Protein AF-A0A9W6LFG0-F1 (afdb_monomer_lite)

Secondary structure (DSSP, 8-state):
---PPPP----------PPPTTTTT-----TT-HHHHHHHGGG--TT--S----GGGS-HHHHHHHHHHHHHHHHHHHHHHHHHHHHHHHHHHHHHHT-HHHHHHHHHHHHHHHHHHHHHHHHHHHHHH-PPPPHHHHHHHHHHHHHHHHHHHHHHHHHT-GGGGGGGHHHHHHHHHHHHHHHHPPPSTTTTT--SPPHHHHHHH--

Structure (mmCIF, N/CA/C/O backbone):
data_AF-A0A9W6LFG0-F1
#
_entry.id   AF-A0A9W6LFG0-F1
#
loop_
_atom_site.group_PDB
_atom_site.id
_atom_site.type_symbol
_atom_site.label_atom_id
_atom_site.label_alt_id
_atom_site.label_comp_id
_atom_site.label_asym_id
_atom_site.label_entity_id
_atom_site.label_seq_id
_atom_site.pdbx_PDB_ins_code
_atom_site.Cartn_x
_atom_site.Cartn_y
_atom_site.Cartn_z
_atom_site.occupancy
_atom_site.B_iso_or_equiv
_atom_site.auth_seq_id
_atom_site.auth_comp_id
_atom_site.auth_asym_id
_atom_site.auth_atom_id
_atom_site.pdbx_PDB_model_num
ATOM 1 N N . MET A 1 1 ? -22.844 -8.524 69.247 1.00 43.88 1 MET A N 1
ATOM 2 C CA . MET A 1 1 ? -22.886 -9.084 67.880 1.00 43.88 1 MET A CA 1
ATOM 3 C C . MET A 1 1 ? -23.290 -7.924 67.003 1.00 43.88 1 MET A C 1
ATOM 5 O O . MET A 1 1 ? -24.475 -7.697 66.804 1.00 43.88 1 MET A O 1
ATOM 9 N N . ASP A 1 2 ? -22.296 -7.128 66.626 1.00 47.12 2 ASP A N 1
ATOM 10 C CA . ASP A 1 2 ? -22.490 -5.891 65.881 1.00 47.12 2 ASP A CA 1
ATOM 11 C C . ASP A 1 2 ? -22.450 -6.247 64.400 1.00 47.12 2 ASP A C 1
ATOM 13 O O . ASP A 1 2 ? -21.415 -6.630 63.861 1.00 47.12 2 ASP A O 1
ATOM 17 N N . SER A 1 3 ? -23.620 -6.247 63.774 1.00 51.84 3 SER A N 1
ATOM 18 C CA . SER A 1 3 ? -23.774 -6.495 62.346 1.00 51.84 3 SER A CA 1
ATOM 19 C C . SER A 1 3 ? -23.376 -5.238 61.576 1.00 51.84 3 SER A C 1
ATOM 21 O O . SER A 1 3 ? -24.100 -4.241 61.608 1.00 51.84 3 SER A O 1
ATOM 23 N N . GLU A 1 4 ? -22.224 -5.293 60.907 1.00 53.81 4 GLU A N 1
ATOM 24 C CA . GLU A 1 4 ? -21.784 -4.289 59.936 1.00 53.81 4 GLU A CA 1
ATOM 25 C C . GLU A 1 4 ? -22.855 -4.087 58.845 1.00 53.81 4 GLU A C 1
ATOM 27 O O . GLU A 1 4 ? -23.395 -5.070 58.322 1.00 53.81 4 GLU A O 1
ATOM 32 N N . PRO A 1 5 ? -23.195 -2.835 58.491 1.00 60.56 5 PRO A N 1
ATOM 33 C CA . PRO A 1 5 ? -24.089 -2.564 57.377 1.00 60.56 5 PRO A CA 1
ATOM 34 C C . PRO A 1 5 ? -23.406 -2.914 56.041 1.00 60.56 5 PRO A C 1
ATOM 36 O O . PRO A 1 5 ? -22.202 -2.701 55.894 1.00 60.56 5 PRO A O 1
ATOM 39 N N . PRO A 1 6 ? -24.156 -3.431 55.050 1.00 60.22 6 PRO A N 1
ATOM 40 C CA . PRO A 1 6 ? -23.604 -3.818 53.758 1.00 60.22 6 PRO A CA 1
ATOM 41 C C . PRO A 1 6 ? -23.024 -2.605 53.023 1.00 60.22 6 PRO A C 1
ATOM 43 O O . PRO A 1 6 ? -23.709 -1.607 52.791 1.00 60.22 6 PRO A O 1
ATOM 46 N N . GLU A 1 7 ? -21.751 -2.723 52.655 1.00 60.06 7 GLU A N 1
ATOM 47 C CA . GLU A 1 7 ? -20.999 -1.768 51.848 1.00 60.06 7 GLU A CA 1
ATOM 48 C C . GLU A 1 7 ? -21.736 -1.511 50.524 1.00 60.06 7 GLU A C 1
ATOM 50 O O . GLU A 1 7 ? -21.988 -2.423 49.731 1.00 60.06 7 GLU A O 1
ATOM 55 N N . ALA A 1 8 ? -22.154 -0.261 50.310 1.00 53.44 8 ALA A N 1
ATOM 56 C CA . ALA A 1 8 ? -22.873 0.141 49.111 1.00 53.44 8 ALA A CA 1
ATOM 57 C C . ALA A 1 8 ? -21.968 -0.049 47.886 1.00 53.44 8 ALA A C 1
ATOM 59 O O . ALA A 1 8 ? -20.969 0.651 47.724 1.00 53.44 8 ALA A O 1
ATOM 60 N N . ALA A 1 9 ? -22.335 -0.994 47.017 1.00 50.50 9 ALA A N 1
ATOM 61 C CA . ALA A 1 9 ? -21.666 -1.229 45.747 1.00 50.50 9 ALA A CA 1
ATOM 62 C C . ALA A 1 9 ? -21.606 0.080 44.945 1.00 50.50 9 ALA A C 1
ATOM 64 O O . ALA A 1 9 ? -22.626 0.574 44.460 1.00 50.50 9 ALA A O 1
ATOM 65 N N . MET A 1 10 ? -20.407 0.653 44.825 1.00 46.94 10 MET A N 1
ATOM 66 C CA . MET A 1 10 ? -20.198 1.838 44.003 1.00 46.94 10 MET A CA 1
ATOM 67 C C . MET A 1 10 ? -20.552 1.498 42.550 1.00 46.94 10 MET A C 1
ATOM 69 O O . MET A 1 10 ? -19.994 0.539 42.004 1.00 46.94 10 MET A O 1
ATOM 73 N N . PRO A 1 11 ? -21.456 2.251 41.899 1.00 51.41 11 PRO A N 1
ATOM 74 C CA . PRO A 1 11 ? -21.729 2.059 40.487 1.00 51.41 11 PRO A CA 1
ATOM 75 C C . PRO A 1 11 ? -20.436 2.343 39.721 1.00 51.41 11 PRO A C 1
ATOM 77 O O . PRO A 1 11 ? -19.926 3.464 39.721 1.00 51.41 11 PRO A O 1
ATOM 80 N N . GLY A 1 12 ? -19.874 1.301 39.106 1.00 51.19 12 GLY A N 1
ATOM 81 C CA . GLY A 1 12 ? -18.741 1.443 38.198 1.00 51.19 12 GLY A CA 1
ATOM 82 C C . GLY A 1 12 ? -19.068 2.434 37.074 1.00 51.19 12 GLY A C 1
ATOM 83 O O . GLY A 1 12 ? -20.244 2.709 36.826 1.00 51.19 12 GLY A O 1
ATOM 84 N N . PRO A 1 13 ? -18.053 2.982 36.383 1.00 42.34 13 PRO A N 1
ATOM 85 C CA . PRO A 1 13 ? -18.255 3.979 35.339 1.00 42.34 13 PRO A CA 1
ATOM 86 C C . PRO A 1 13 ? -19.221 3.443 34.277 1.00 42.34 13 PRO A C 1
ATOM 88 O O . PRO A 1 13 ? -18.883 2.568 33.475 1.00 42.34 13 PRO A O 1
ATOM 91 N N . LEU A 1 14 ? -20.449 3.959 34.314 1.00 41.16 14 LEU A N 1
ATOM 92 C CA . LEU A 1 14 ? -21.506 3.624 33.379 1.00 41.16 14 LEU A CA 1
ATOM 93 C C . LEU A 1 14 ? -21.135 4.285 32.050 1.00 41.16 14 LEU A C 1
ATOM 95 O O . LEU A 1 14 ? -21.218 5.502 31.903 1.00 41.16 14 LEU A O 1
ATOM 99 N N . ILE A 1 15 ? -20.671 3.492 31.087 1.00 41.09 15 ILE A N 1
ATOM 100 C CA . ILE A 1 15 ? -20.495 3.973 29.717 1.00 41.09 15 ILE A CA 1
ATOM 101 C C . ILE A 1 15 ? -21.900 4.110 29.133 1.00 41.09 15 ILE A C 1
ATOM 103 O O . ILE A 1 15 ? -22.477 3.137 28.649 1.00 41.09 15 ILE A O 1
ATOM 107 N N . THR A 1 16 ? -22.465 5.310 29.213 1.00 37.53 16 THR A N 1
ATOM 108 C CA . THR A 1 16 ? -23.685 5.668 28.497 1.00 37.53 16 THR A CA 1
ATOM 109 C C . THR A 1 16 ? -23.341 5.797 27.018 1.00 37.53 16 THR A C 1
ATOM 111 O O . THR A 1 16 ? -22.710 6.753 26.573 1.00 37.53 16 THR A O 1
ATOM 114 N N . VAL A 1 17 ? -23.693 4.772 26.243 1.00 41.47 17 VAL A N 1
ATOM 115 C CA . VAL A 1 17 ? -23.684 4.865 24.783 1.00 41.47 17 VAL A CA 1
ATOM 116 C C . VAL A 1 17 ? -24.906 5.689 24.409 1.00 41.47 17 VAL A C 1
ATOM 118 O O . VAL A 1 17 ? -26.033 5.222 24.547 1.00 41.47 17 VAL A O 1
ATOM 121 N N . GLU A 1 18 ? -24.677 6.937 24.012 1.00 38.88 18 GLU A N 1
ATOM 122 C CA . GLU A 1 18 ? -25.730 7.784 23.464 1.00 38.88 18 GLU A CA 1
ATOM 123 C C . GLU A 1 18 ? -26.294 7.103 22.205 1.00 38.88 18 GLU A C 1
ATOM 125 O O . GLU A 1 18 ? -25.514 6.766 21.304 1.00 38.88 18 GLU A O 1
ATOM 130 N N . PRO A 1 19 ? -27.612 6.841 22.147 1.00 44.88 19 PRO A N 1
ATOM 131 C CA . PRO A 1 19 ? -28.230 6.247 20.974 1.00 44.88 19 PRO A CA 1
ATOM 132 C C . PRO A 1 19 ? -28.015 7.164 19.772 1.00 44.88 19 PRO A C 1
ATOM 134 O O . PRO A 1 19 ? -28.050 8.394 19.883 1.00 44.88 19 PRO A O 1
ATOM 137 N N . ALA A 1 20 ? -27.773 6.570 18.607 1.00 46.81 20 ALA A N 1
ATOM 138 C CA . ALA A 1 20 ? -27.601 7.354 17.394 1.00 46.81 20 ALA A CA 1
ATOM 139 C C . ALA A 1 20 ? -28.895 8.154 17.113 1.00 46.81 20 ALA A C 1
ATOM 141 O O . ALA A 1 20 ? -29.981 7.670 17.426 1.00 46.81 20 ALA A O 1
ATOM 142 N N . PRO A 1 21 ? -28.835 9.347 16.488 1.00 47.19 21 PRO A N 1
ATOM 143 C CA . PRO A 1 21 ? -29.993 10.241 16.324 1.00 47.19 21 PRO A CA 1
ATOM 144 C C . PRO A 1 21 ? -31.231 9.625 15.646 1.00 47.19 21 PRO A C 1
ATOM 146 O O . PRO A 1 21 ? -32.309 10.207 15.687 1.00 47.19 21 PRO A O 1
ATOM 149 N N . PHE A 1 22 ? -31.089 8.468 14.991 1.00 49.94 22 PHE A N 1
ATOM 150 C CA . PHE A 1 22 ? -32.203 7.740 14.384 1.00 49.94 22 PHE A CA 1
ATOM 151 C C . PHE A 1 22 ? -32.943 6.811 15.365 1.00 49.94 22 PHE A C 1
ATOM 153 O O . PHE A 1 22 ? -34.070 6.416 15.084 1.00 49.94 22 PHE A O 1
ATOM 160 N N . GLU A 1 23 ? -32.341 6.462 16.505 1.00 47.41 23 GLU A N 1
ATOM 161 C CA . GLU A 1 23 ? -32.923 5.588 17.534 1.00 47.41 23 GLU A CA 1
ATOM 162 C C . GLU A 1 23 ? -33.786 6.376 18.529 1.00 47.41 23 GLU A C 1
ATOM 164 O O . GLU A 1 23 ? -34.806 5.873 18.993 1.00 47.41 23 GLU A O 1
ATOM 169 N N . SER A 1 24 ? -33.443 7.639 18.802 1.00 49.50 24 SER A N 1
ATOM 170 C CA . SER A 1 24 ? -34.210 8.519 19.698 1.00 49.50 24 SER A CA 1
ATOM 171 C C . SER A 1 24 ? -35.508 9.060 19.085 1.00 49.50 24 SER A C 1
ATOM 173 O O . SER A 1 24 ? -36.341 9.609 19.802 1.00 49.50 24 SER A O 1
ATOM 175 N N . ALA A 1 25 ? -35.717 8.877 17.778 1.00 50.62 25 ALA A N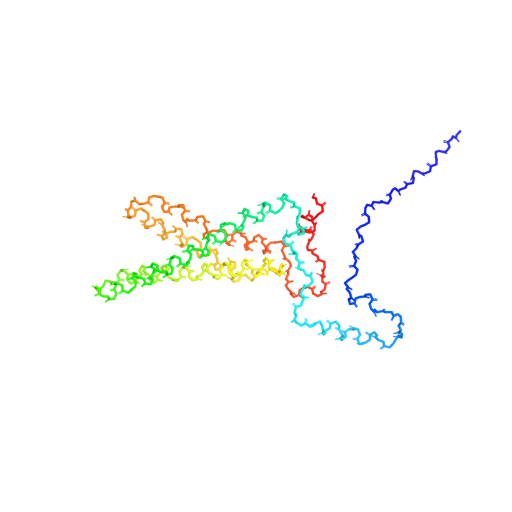 1
ATOM 176 C CA . ALA A 1 25 ? -36.933 9.299 17.079 1.00 50.62 25 ALA A CA 1
ATOM 177 C C . ALA A 1 25 ? -38.070 8.253 17.120 1.00 50.62 25 ALA A C 1
ATOM 179 O O . ALA A 1 25 ? -39.169 8.516 16.636 1.00 50.62 25 ALA A O 1
ATOM 180 N N . GLY A 1 26 ? -37.827 7.063 17.681 1.00 46.97 26 GLY A N 1
ATOM 181 C CA . GLY A 1 26 ? -38.781 5.952 17.717 1.00 46.97 26 GLY A CA 1
ATOM 182 C C . GLY A 1 26 ? -39.678 5.941 18.954 1.00 46.97 26 GLY A C 1
ATOM 183 O O . GLY A 1 26 ? -39.710 4.934 19.658 1.00 46.97 26 GLY A O 1
ATOM 184 N N . GLY A 1 27 ? -40.375 7.048 19.220 1.00 46.84 27 GLY A N 1
ATOM 185 C CA . GLY A 1 27 ? -41.416 7.119 20.247 1.00 46.84 27 GLY A CA 1
ATOM 186 C C . GLY A 1 27 ? -42.563 6.146 19.963 1.00 46.84 27 GLY A C 1
ATOM 187 O O . GLY A 1 27 ? -42.950 5.942 18.813 1.00 46.84 27 GLY A O 1
ATOM 188 N N . GLU A 1 28 ? -43.029 5.516 21.037 1.00 54.22 28 GLU A N 1
ATOM 189 C CA . GLU A 1 28 ? -44.172 4.612 21.176 1.00 54.22 28 GLU A CA 1
ATOM 190 C C . GLU A 1 28 ? -45.271 4.792 20.121 1.00 54.22 28 GLU A C 1
ATOM 192 O O . GLU A 1 28 ? -46.028 5.750 20.185 1.00 54.22 28 GLU A O 1
ATOM 197 N N . ASP A 1 29 ? -45.412 3.833 19.196 1.00 47.62 29 ASP A N 1
ATOM 198 C CA . ASP A 1 29 ? -46.742 3.476 18.701 1.00 47.62 29 ASP A CA 1
ATOM 199 C C . ASP A 1 29 ? -46.797 2.126 17.960 1.00 47.62 29 ASP A C 1
ATOM 201 O O . ASP A 1 29 ? -46.113 1.865 16.966 1.00 47.62 29 ASP A O 1
ATOM 205 N N . SER A 1 30 ? -47.739 1.302 18.423 1.00 46.53 30 SER A N 1
ATOM 206 C CA . SER A 1 30 ? -48.470 0.245 17.708 1.00 46.53 30 SER A CA 1
ATOM 207 C C . SER A 1 30 ? -47.766 -1.082 17.329 1.00 46.53 30 SER A C 1
ATOM 209 O O . SER A 1 30 ? -46.886 -1.195 16.469 1.00 46.53 30 SER A O 1
ATOM 211 N N . GLY A 1 31 ? -48.293 -2.164 17.916 1.00 48.25 31 GLY A N 1
ATOM 212 C CA . GLY A 1 31 ? -47.927 -3.578 17.739 1.00 48.25 31 GLY A CA 1
ATOM 213 C C . GLY A 1 31 ? -48.186 -4.203 16.357 1.00 48.25 31 GLY A C 1
ATOM 214 O O . GLY A 1 31 ? -48.191 -5.422 16.239 1.00 48.25 31 GLY A O 1
ATOM 215 N N . TRP A 1 32 ? -48.334 -3.404 15.297 1.00 45.19 32 TRP A N 1
ATOM 216 C CA . TRP A 1 32 ? -48.395 -3.874 13.901 1.00 45.19 32 TRP A CA 1
ATOM 217 C C . TRP A 1 32 ? -47.078 -3.638 13.135 1.00 45.19 32 TRP A C 1
ATOM 219 O O . TRP A 1 32 ? -46.931 -4.026 11.975 1.00 45.19 32 TRP A O 1
ATOM 229 N N . ALA A 1 33 ? -46.085 -3.020 13.784 1.00 47.97 33 ALA A N 1
ATOM 230 C CA . ALA A 1 33 ? -44.801 -2.668 13.181 1.00 47.97 33 ALA A CA 1
ATOM 231 C C . ALA A 1 33 ? -43.729 -3.773 13.260 1.00 47.97 33 ALA A C 1
ATOM 233 O O . ALA A 1 33 ? -42.651 -3.596 12.699 1.00 47.97 33 ALA A O 1
ATOM 234 N N . HIS A 1 34 ? -43.974 -4.912 13.918 1.00 44.75 34 HIS A N 1
ATOM 235 C CA . HIS A 1 34 ? -42.925 -5.926 14.112 1.00 44.75 34 HIS A CA 1
ATOM 236 C C . HIS A 1 34 ? -42.544 -6.653 12.806 1.00 44.75 34 HIS A C 1
ATOM 238 O O . HIS A 1 34 ? -41.362 -6.847 12.533 1.00 44.75 34 HIS A O 1
ATOM 244 N N . GLY A 1 35 ? -43.509 -6.912 11.914 1.00 41.66 35 GLY A N 1
ATOM 245 C CA . GLY A 1 35 ? -43.233 -7.480 10.584 1.00 41.66 35 GLY A CA 1
ATOM 246 C C . GLY A 1 35 ? -42.521 -6.513 9.624 1.00 41.66 35 GLY A C 1
ATOM 247 O O . GLY A 1 35 ? -41.733 -6.939 8.783 1.00 41.66 35 GLY A O 1
ATOM 248 N N . ARG A 1 36 ? -42.727 -5.195 9.785 1.00 42.94 36 ARG A N 1
ATOM 249 C CA . ARG A 1 36 ? -42.012 -4.163 9.012 1.00 42.94 36 ARG A CA 1
ATOM 250 C C . ARG A 1 36 ? -40.663 -3.774 9.613 1.00 42.94 36 ARG A C 1
ATOM 252 O O . ARG A 1 36 ? -39.807 -3.355 8.850 1.00 42.94 36 ARG A O 1
ATOM 259 N N . ARG A 1 37 ? -40.420 -3.959 10.916 1.00 45.25 37 ARG A N 1
ATOM 260 C CA . ARG A 1 37 ? -39.096 -3.730 11.530 1.00 45.25 37 ARG A CA 1
ATOM 261 C C . ARG A 1 37 ? -38.057 -4.756 11.065 1.00 45.25 37 ARG A C 1
ATOM 263 O O . ARG A 1 37 ? -36.932 -4.367 10.774 1.00 45.25 37 ARG A O 1
ATOM 270 N N . VAL A 1 38 ? -38.446 -6.018 10.855 1.00 48.06 38 VAL A N 1
ATOM 271 C CA . VAL A 1 38 ? -37.561 -7.025 10.227 1.00 48.06 38 VAL A CA 1
ATOM 272 C C . VAL A 1 38 ? -37.281 -6.687 8.751 1.00 48.06 38 VAL A C 1
ATOM 274 O O . VAL A 1 38 ? -36.172 -6.894 8.264 1.00 48.06 38 VAL A O 1
ATOM 277 N N . ALA A 1 39 ? -38.247 -6.091 8.042 1.00 41.78 39 ALA A N 1
ATOM 278 C CA . ALA A 1 39 ? -38.053 -5.619 6.668 1.00 41.78 39 ALA A CA 1
ATOM 279 C C . ALA A 1 39 ? -37.291 -4.276 6.575 1.00 41.78 39 ALA A C 1
ATOM 281 O O . ALA A 1 39 ? -36.594 -4.040 5.593 1.00 41.78 39 ALA A O 1
ATOM 282 N N . ALA A 1 40 ? -37.367 -3.416 7.595 1.00 41.56 40 ALA A N 1
ATOM 283 C CA . ALA A 1 40 ? -36.681 -2.123 7.653 1.00 41.56 40 ALA A CA 1
ATOM 284 C C . ALA A 1 40 ? -35.214 -2.245 8.095 1.00 41.56 40 ALA A C 1
ATOM 286 O O . ALA A 1 40 ? -34.388 -1.455 7.646 1.00 41.56 40 ALA A O 1
ATOM 287 N N . HIS A 1 41 ? -34.842 -3.288 8.849 1.00 44.34 41 HIS A N 1
ATOM 288 C CA . HIS A 1 41 ? -33.429 -3.657 9.024 1.00 44.34 41 HIS A CA 1
ATOM 289 C C . HIS A 1 41 ? -32.748 -4.062 7.703 1.00 44.34 41 HIS A C 1
ATOM 291 O O . HIS A 1 41 ? -31.527 -3.993 7.595 1.00 44.34 41 HIS A O 1
ATOM 297 N N . ARG A 1 42 ? -33.520 -4.410 6.662 1.00 43.56 42 ARG A N 1
ATOM 298 C CA . ARG A 1 42 ? -33.013 -4.631 5.296 1.00 43.56 42 ARG A CA 1
ATOM 299 C C . ARG A 1 42 ? -32.861 -3.358 4.461 1.00 43.56 42 ARG A C 1
ATOM 301 O O . ARG A 1 42 ? -32.341 -3.440 3.353 1.00 43.56 42 ARG A O 1
ATOM 308 N N . ALA A 1 43 ? -33.279 -2.203 4.973 1.00 42.06 43 ALA A N 1
ATOM 309 C CA . ALA A 1 43 ? -33.211 -0.922 4.275 1.00 42.06 43 ALA A CA 1
ATOM 310 C C . ALA A 1 43 ? -32.294 0.086 4.989 1.00 42.06 43 ALA A C 1
ATOM 312 O O . ALA A 1 43 ? -32.497 1.295 4.890 1.00 42.06 43 ALA A O 1
ATOM 313 N N . VAL A 1 44 ? -31.256 -0.394 5.690 1.00 48.22 44 VAL A N 1
ATOM 314 C CA . VAL A 1 44 ? -30.112 0.461 6.027 1.00 48.22 44 VAL A CA 1
ATOM 315 C C . VAL A 1 44 ? -29.525 0.931 4.702 1.00 48.22 44 VAL A C 1
ATOM 317 O O . VAL A 1 44 ? -29.041 0.124 3.908 1.00 48.22 44 VAL A O 1
ATOM 320 N N . ALA A 1 45 ? -29.626 2.233 4.438 1.00 43.25 45 ALA A N 1
ATOM 321 C CA . ALA A 1 45 ? -29.043 2.850 3.260 1.00 43.25 45 ALA A CA 1
ATOM 322 C C . ALA A 1 45 ? -27.595 2.348 3.077 1.00 43.25 45 ALA A C 1
ATOM 324 O O . ALA A 1 45 ? -26.824 2.353 4.045 1.00 43.25 45 ALA A O 1
ATOM 325 N N . PRO A 1 46 ? -27.196 1.908 1.872 1.00 42.59 46 PRO A N 1
ATOM 326 C CA . PRO A 1 46 ? -25.834 1.465 1.619 1.00 42.59 46 PRO A CA 1
ATOM 327 C C . PRO A 1 46 ? -24.902 2.676 1.743 1.00 42.59 46 PRO A C 1
ATOM 329 O O . PRO A 1 46 ? -24.694 3.401 0.777 1.00 42.59 46 PRO A O 1
ATOM 332 N N . GLY A 1 47 ? -24.368 2.959 2.934 1.00 52.38 47 GLY A N 1
ATOM 333 C CA . GLY A 1 47 ? -23.531 4.152 3.084 1.00 52.38 47 GLY A CA 1
ATOM 334 C C . GLY A 1 47 ? -22.839 4.371 4.422 1.00 52.38 47 GLY A C 1
ATOM 335 O O . GLY A 1 47 ? -21.660 4.715 4.422 1.00 52.38 47 GLY A O 1
ATOM 336 N N . ALA A 1 48 ? -23.504 4.159 5.556 1.00 60.00 48 ALA A N 1
ATOM 337 C CA . ALA A 1 48 ? -22.924 4.493 6.857 1.00 60.00 48 ALA A CA 1
ATOM 338 C C . ALA A 1 48 ? -22.714 3.231 7.694 1.00 60.00 48 ALA A C 1
ATOM 340 O O . ALA A 1 48 ? -23.572 2.834 8.474 1.00 60.00 48 ALA A O 1
ATOM 341 N N . CYS A 1 49 ? -21.561 2.583 7.517 1.00 68.31 49 CYS A N 1
ATOM 342 C CA . CYS A 1 49 ? -21.106 1.603 8.497 1.00 68.31 49 CYS A CA 1
ATOM 343 C C . CYS A 1 49 ? -20.959 2.307 9.864 1.00 68.31 49 CYS A C 1
ATOM 345 O O . CYS A 1 49 ? -20.285 3.343 9.920 1.00 68.31 49 CYS A O 1
ATOM 347 N N . PRO A 1 50 ? -21.553 1.780 10.952 1.00 68.88 50 PRO A N 1
ATOM 348 C CA . PRO A 1 50 ? -21.458 2.379 12.285 1.00 68.88 50 PRO A CA 1
ATOM 349 C C . PRO A 1 50 ? -20.026 2.362 12.849 1.00 68.88 50 PRO A C 1
ATOM 351 O O . PRO A 1 50 ? -19.700 3.146 13.737 1.00 68.88 50 PRO A O 1
ATOM 354 N N . HIS A 1 51 ? -19.130 1.524 12.314 1.00 71.56 51 HIS A N 1
ATOM 355 C CA . HIS A 1 51 ? -17.745 1.368 12.774 1.00 71.56 51 HIS A CA 1
ATOM 356 C C . HIS A 1 51 ? -16.796 2.458 12.248 1.00 71.56 51 HIS A C 1
ATOM 358 O O . HIS A 1 51 ? -15.714 2.170 11.736 1.00 71.56 51 HIS A O 1
ATOM 364 N N . ARG A 1 52 ? -17.171 3.734 12.379 1.00 71.31 52 ARG A N 1
ATOM 365 C CA . ARG A 1 52 ? -16.287 4.858 12.043 1.00 71.31 52 ARG A CA 1
ATOM 366 C C . ARG A 1 52 ? -15.645 5.420 13.308 1.00 71.31 52 ARG A C 1
ATOM 368 O O . ARG A 1 52 ? -16.333 5.992 14.144 1.00 71.31 52 ARG A O 1
ATOM 375 N N . ILE A 1 53 ? -14.321 5.314 13.417 1.00 71.38 53 ILE A N 1
ATOM 376 C CA . ILE A 1 53 ? -13.545 6.015 14.452 1.00 71.38 53 ILE A CA 1
ATOM 377 C C . ILE A 1 53 ? -12.791 7.169 13.803 1.00 71.38 53 ILE A C 1
ATOM 379 O O . ILE A 1 53 ? -12.083 6.975 12.812 1.00 71.38 53 ILE A O 1
ATOM 383 N N . SER A 1 54 ? -12.919 8.373 14.360 1.00 77.50 54 SER A N 1
ATOM 384 C CA . SER A 1 54 ? -12.019 9.470 14.016 1.00 77.50 54 SER A CA 1
ATOM 385 C C . SER A 1 54 ? -10.701 9.293 14.765 1.00 77.50 54 SER A C 1
ATOM 387 O O . SER A 1 54 ? -10.690 9.021 15.961 1.00 77.50 54 SER A O 1
ATOM 389 N N . VAL A 1 55 ? -9.570 9.512 14.088 1.00 75.44 55 VAL A N 1
ATOM 390 C CA . VAL A 1 55 ? -8.238 9.499 14.727 1.00 75.44 55 VAL A CA 1
ATOM 391 C C . VAL A 1 55 ? -8.166 10.498 15.890 1.00 75.44 55 VAL A C 1
ATOM 393 O O . VAL A 1 55 ? -7.449 10.264 16.857 1.00 75.44 55 VAL A O 1
ATOM 396 N N . ARG A 1 56 ? -8.949 11.584 15.826 1.00 80.75 56 ARG A N 1
ATOM 397 C CA . ARG A 1 56 ? -9.042 12.597 16.890 1.00 80.75 56 ARG A CA 1
ATOM 398 C C . ARG A 1 56 ? -9.669 12.064 18.179 1.00 80.75 56 ARG A C 1
ATOM 400 O O . ARG A 1 56 ? -9.395 12.616 19.235 1.00 80.75 56 ARG A O 1
ATOM 407 N N . ASP A 1 57 ? -10.459 10.997 18.089 1.00 82.12 57 ASP A N 1
ATOM 408 C CA . ASP A 1 57 ? -11.141 10.389 19.236 1.00 82.12 57 ASP A CA 1
ATOM 409 C C . ASP A 1 57 ? -10.248 9.357 19.946 1.00 82.12 57 ASP A C 1
ATOM 411 O O . ASP A 1 57 ? -10.657 8.759 20.943 1.00 82.12 57 ASP A O 1
ATOM 415 N N . LEU A 1 58 ? -9.041 9.104 19.420 1.00 78.38 58 LEU A N 1
ATOM 416 C CA . LEU A 1 58 ? -8.065 8.215 20.040 1.00 78.38 58 LEU A CA 1
ATOM 417 C C . LEU A 1 58 ? -7.280 8.958 21.132 1.00 78.38 58 LEU A C 1
ATOM 419 O O . LEU A 1 58 ? -6.897 10.111 20.923 1.00 78.38 58 LEU A O 1
ATOM 423 N N . PRO A 1 59 ? -6.953 8.295 22.253 1.00 84.94 59 PRO A N 1
ATOM 424 C CA . PRO A 1 59 ? -6.059 8.855 23.263 1.00 84.94 59 PRO A CA 1
ATOM 425 C C . PRO A 1 59 ? -4.661 9.100 22.670 1.00 84.94 59 PRO A C 1
ATOM 427 O O . PRO A 1 59 ? -4.215 8.377 21.773 1.00 84.94 59 PRO A O 1
ATOM 430 N N . GLY A 1 60 ? -3.947 10.119 23.164 1.00 86.25 60 GLY A N 1
ATOM 431 C CA . GLY A 1 60 ? -2.694 10.600 22.557 1.00 86.25 60 GLY A CA 1
ATOM 432 C C . GLY A 1 60 ? -1.623 9.517 22.363 1.00 86.25 60 GLY A C 1
ATOM 433 O O . GLY A 1 60 ? -0.952 9.482 21.333 1.00 86.25 60 GLY A O 1
ATOM 434 N N . SER A 1 61 ? -1.521 8.559 23.289 1.00 85.25 61 SER A N 1
ATOM 435 C CA . SER A 1 61 ? -0.603 7.416 23.170 1.00 85.25 61 SER A CA 1
ATOM 436 C C . SER A 1 61 ? -0.907 6.538 21.945 1.00 85.25 61 SER A C 1
ATOM 438 O O . SER A 1 61 ? 0.006 6.081 21.259 1.00 85.25 61 SER A O 1
ATOM 440 N N . LYS A 1 62 ? -2.186 6.337 21.612 1.00 82.00 62 LYS A N 1
ATOM 441 C CA . LYS A 1 62 ? -2.628 5.560 20.443 1.00 82.00 62 LYS A CA 1
ATOM 442 C C . LYS A 1 62 ? -2.532 6.363 19.154 1.00 82.00 62 LYS A C 1
ATOM 444 O O . LYS A 1 62 ? -2.262 5.775 18.108 1.00 82.00 62 LYS A O 1
ATOM 449 N N . GLN A 1 63 ? -2.676 7.688 19.222 1.00 87.25 63 GLN A N 1
ATOM 450 C CA . GLN A 1 63 ? -2.393 8.560 18.080 1.00 87.25 63 GLN A CA 1
ATOM 451 C C . GLN A 1 63 ? -0.930 8.431 17.636 1.00 87.25 63 GLN A C 1
ATOM 453 O O . GLN A 1 63 ? -0.673 8.327 16.441 1.00 87.25 63 GLN A O 1
ATOM 458 N N . ILE A 1 64 ? 0.019 8.342 18.577 1.00 88.25 64 ILE A N 1
ATOM 459 C CA . ILE A 1 64 ? 1.440 8.120 18.258 1.00 88.25 64 ILE A CA 1
ATOM 460 C C . ILE A 1 64 ? 1.643 6.773 17.556 1.00 88.25 64 ILE A C 1
ATOM 462 O O . ILE A 1 64 ? 2.311 6.718 16.528 1.00 88.25 64 ILE A O 1
ATOM 466 N N . VAL A 1 65 ? 1.034 5.693 18.058 1.00 87.06 65 VAL A N 1
ATOM 467 C CA . VAL A 1 65 ? 1.118 4.366 17.415 1.00 87.06 65 VAL A CA 1
ATOM 468 C C . VAL A 1 65 ? 0.524 4.398 16.005 1.00 87.06 65 VAL A C 1
ATOM 470 O O . VAL A 1 65 ? 1.116 3.856 15.072 1.00 87.06 65 VAL A O 1
ATOM 473 N N . PHE A 1 66 ? -0.616 5.073 15.826 1.00 87.94 66 PHE A N 1
ATOM 474 C CA . PHE A 1 66 ? -1.212 5.270 14.509 1.00 87.94 66 PHE A CA 1
ATOM 475 C C . PHE A 1 66 ? -0.270 6.038 13.575 1.00 87.94 66 PHE A C 1
ATOM 477 O O . PHE A 1 66 ? -0.064 5.606 12.446 1.00 87.94 66 PHE A O 1
ATOM 484 N N . LEU A 1 67 ? 0.343 7.130 14.039 1.00 90.31 67 LEU A N 1
ATOM 485 C CA . LEU A 1 67 ? 1.302 7.909 13.252 1.00 90.31 67 LEU A CA 1
ATOM 486 C C . LEU A 1 67 ? 2.540 7.084 12.879 1.00 90.31 67 LEU A C 1
ATOM 488 O O . LEU A 1 67 ? 2.951 7.108 11.721 1.00 90.31 67 LEU A O 1
ATOM 492 N N . LEU A 1 68 ? 3.083 6.299 13.813 1.00 90.38 68 LEU A N 1
ATOM 493 C CA . LEU A 1 68 ? 4.209 5.393 13.565 1.00 90.38 68 LEU A CA 1
ATOM 494 C C . LEU A 1 68 ? 3.894 4.348 12.488 1.00 90.38 68 LEU A C 1
ATOM 496 O O . LEU A 1 68 ? 4.773 4.018 11.698 1.00 90.38 68 LEU A O 1
ATOM 500 N N . ALA A 1 69 ? 2.656 3.852 12.420 1.00 89.50 69 ALA A N 1
ATOM 501 C CA . ALA A 1 69 ? 2.214 2.951 11.354 1.00 89.50 69 ALA A CA 1
ATOM 502 C C . ALA A 1 69 ? 1.879 3.695 10.047 1.00 89.50 69 ALA A C 1
ATOM 504 O O . ALA A 1 69 ? 2.116 3.179 8.955 1.00 89.50 69 ALA A O 1
ATOM 505 N N . ALA A 1 70 ? 1.341 4.912 10.140 1.00 91.00 70 ALA A N 1
ATOM 506 C CA . ALA A 1 70 ? 0.939 5.707 8.989 1.00 91.00 70 ALA A CA 1
ATOM 507 C C . ALA A 1 70 ? 2.148 6.184 8.178 1.00 91.00 70 ALA A C 1
ATOM 509 O O . ALA A 1 70 ? 2.141 6.051 6.956 1.00 91.00 70 ALA A O 1
ATOM 510 N N . VAL A 1 71 ? 3.199 6.686 8.834 1.00 93.19 71 VAL A N 1
ATOM 511 C CA . VAL A 1 71 ? 4.416 7.198 8.179 1.00 93.19 71 VAL A CA 1
ATOM 512 C C . VAL A 1 71 ? 4.996 6.220 7.144 1.00 93.19 71 VAL A C 1
ATOM 514 O O . VAL A 1 71 ? 5.125 6.620 5.987 1.00 93.19 71 VAL A O 1
ATOM 517 N N . PRO A 1 72 ? 5.302 4.950 7.468 1.00 91.44 72 PRO A N 1
ATOM 518 C CA . PRO A 1 72 ? 5.864 4.026 6.487 1.00 91.44 72 PRO A CA 1
ATOM 519 C C . PRO A 1 72 ? 4.852 3.610 5.409 1.00 91.44 72 PRO A C 1
ATOM 521 O O . PRO A 1 72 ? 5.245 3.394 4.265 1.00 91.44 72 PRO A O 1
ATOM 524 N N . VAL A 1 73 ? 3.548 3.572 5.710 1.00 92.56 73 VAL A N 1
ATOM 525 C CA . VAL A 1 73 ? 2.506 3.316 4.698 1.00 92.56 73 VAL A CA 1
ATOM 526 C C . VAL A 1 73 ? 2.410 4.471 3.694 1.00 92.56 73 VAL A C 1
ATOM 528 O O . VAL A 1 73 ? 2.372 4.224 2.490 1.00 92.56 73 VAL A O 1
ATOM 531 N N . PHE A 1 74 ? 2.436 5.730 4.134 1.00 93.25 74 PHE A N 1
ATOM 532 C CA . PHE A 1 74 ? 2.500 6.881 3.222 1.00 93.25 74 PHE A CA 1
ATOM 533 C C . PHE A 1 74 ? 3.843 6.959 2.489 1.00 93.25 74 PHE A C 1
ATOM 535 O O . PHE A 1 74 ? 3.874 7.261 1.295 1.00 93.25 74 PHE A O 1
ATOM 542 N N . GLY A 1 75 ? 4.939 6.603 3.162 1.00 91.06 75 GLY A N 1
ATOM 543 C CA . GLY A 1 75 ? 6.245 6.421 2.534 1.00 91.06 75 GLY A CA 1
ATOM 544 C C . GLY A 1 75 ? 6.192 5.409 1.387 1.00 91.06 75 GLY A C 1
ATOM 545 O O . GLY A 1 75 ? 6.768 5.656 0.330 1.00 91.06 75 GLY A O 1
ATOM 546 N N . SER A 1 76 ? 5.426 4.322 1.541 1.00 90.38 76 SER A N 1
ATOM 547 C CA . SER A 1 76 ? 5.255 3.307 0.495 1.00 90.38 76 SER A CA 1
ATOM 548 C C . SER A 1 76 ? 4.536 3.863 -0.735 1.00 90.38 76 SER A C 1
ATOM 550 O O . SER A 1 76 ? 4.916 3.545 -1.861 1.00 90.38 76 SER A O 1
ATOM 552 N N . ALA A 1 77 ? 3.558 4.756 -0.548 1.00 92.12 77 ALA A N 1
ATOM 553 C CA . ALA A 1 77 ? 2.866 5.420 -1.649 1.00 92.12 77 ALA A CA 1
ATOM 554 C C . ALA A 1 77 ? 3.802 6.369 -2.408 1.00 92.12 77 ALA A C 1
ATOM 556 O O . ALA A 1 77 ? 3.854 6.327 -3.637 1.00 92.12 77 ALA A O 1
ATOM 557 N N . LEU A 1 78 ? 4.590 7.174 -1.686 1.00 92.12 78 LEU A N 1
ATOM 558 C CA . LEU A 1 78 ? 5.591 8.052 -2.295 1.00 92.12 78 LEU A CA 1
ATOM 559 C C . LEU A 1 78 ? 6.637 7.247 -3.077 1.00 92.12 78 LEU A C 1
ATOM 561 O O . LEU A 1 78 ? 6.918 7.554 -4.233 1.00 92.12 78 LEU A O 1
ATOM 565 N N . GLN A 1 79 ? 7.164 6.178 -2.483 1.00 90.06 79 GLN A N 1
ATOM 566 C CA . GLN A 1 79 ? 8.096 5.273 -3.151 1.00 90.06 79 GLN A CA 1
ATOM 567 C C . GLN A 1 79 ? 7.481 4.630 -4.396 1.00 90.06 79 GLN A C 1
ATOM 569 O O . GLN A 1 79 ? 8.164 4.500 -5.410 1.00 90.06 79 GLN A O 1
ATOM 574 N N . SER A 1 80 ? 6.203 4.251 -4.346 1.00 91.19 80 SER A N 1
ATOM 575 C CA . SER A 1 80 ? 5.492 3.691 -5.500 1.00 91.19 80 SER A CA 1
ATOM 576 C C . SER A 1 80 ? 5.402 4.701 -6.639 1.00 91.19 80 SER A C 1
ATOM 578 O O . SER A 1 80 ? 5.695 4.360 -7.779 1.00 91.19 80 SER A O 1
ATOM 580 N N . LEU A 1 81 ? 5.065 5.957 -6.335 1.00 93.50 81 LEU A N 1
ATOM 581 C CA . LEU A 1 81 ? 5.023 7.033 -7.328 1.00 93.50 81 LEU A CA 1
ATOM 582 C C . LEU A 1 81 ? 6.394 7.254 -7.970 1.00 93.50 81 LEU A C 1
ATOM 584 O O . LEU A 1 81 ? 6.496 7.283 -9.194 1.00 93.50 81 LEU A O 1
ATOM 588 N N . LEU A 1 82 ? 7.451 7.341 -7.159 1.00 91.19 82 LEU A N 1
ATOM 589 C CA . LEU A 1 82 ? 8.817 7.465 -7.668 1.00 91.19 82 LEU A CA 1
ATOM 590 C C . LEU A 1 82 ? 9.187 6.264 -8.549 1.00 91.19 82 LEU A C 1
ATOM 592 O O . LEU A 1 82 ? 9.680 6.445 -9.658 1.00 91.19 82 LEU A O 1
ATOM 596 N N . SER A 1 83 ? 8.882 5.047 -8.105 1.00 89.94 83 SER A N 1
ATOM 597 C CA . SER A 1 83 ? 9.180 3.813 -8.843 1.00 89.94 83 SER A CA 1
ATOM 598 C C . SER A 1 83 ? 8.426 3.730 -10.174 1.00 89.94 83 SER A C 1
ATOM 600 O O . SER A 1 83 ? 8.994 3.281 -11.165 1.00 89.94 83 SER A O 1
ATOM 602 N N . LEU A 1 84 ? 7.178 4.208 -10.239 1.00 94.38 84 LEU A N 1
ATOM 603 C CA . LEU A 1 84 ? 6.424 4.308 -11.494 1.00 94.38 84 LEU A CA 1
ATOM 604 C C . LEU A 1 84 ? 7.071 5.304 -12.461 1.00 94.38 84 LEU A C 1
ATOM 606 O O . LEU A 1 84 ? 7.223 4.992 -13.640 1.00 94.38 84 LEU A O 1
ATOM 610 N N . VAL A 1 85 ? 7.488 6.475 -11.967 1.00 94.56 85 VAL A N 1
ATOM 611 C CA . VAL A 1 85 ? 8.168 7.491 -12.785 1.00 94.56 85 VAL A CA 1
ATOM 612 C C . VAL A 1 85 ? 9.491 6.949 -13.324 1.00 94.56 85 VAL A C 1
ATOM 614 O O . VAL A 1 85 ? 9.713 6.967 -14.533 1.00 94.56 85 VAL A O 1
ATOM 617 N N . PHE A 1 86 ? 10.350 6.408 -12.457 1.00 90.62 86 PHE A N 1
ATOM 618 C CA . PHE A 1 86 ? 11.625 5.821 -12.875 1.00 90.62 86 PHE A CA 1
ATOM 619 C C . PHE A 1 86 ? 11.427 4.627 -13.821 1.00 90.62 86 PHE A C 1
ATOM 621 O O . PHE A 1 86 ? 12.161 4.498 -14.799 1.00 90.62 86 PHE A O 1
ATOM 628 N N . GLY A 1 87 ? 10.419 3.782 -13.577 1.00 92.12 87 GLY A N 1
ATOM 629 C CA . GLY A 1 87 ? 10.098 2.639 -14.432 1.00 92.12 87 GLY A CA 1
ATOM 630 C C . GLY A 1 87 ? 9.675 3.080 -15.827 1.00 92.12 87 GLY A C 1
ATOM 631 O O . GLY A 1 87 ? 10.204 2.575 -16.813 1.00 92.12 87 GLY A O 1
ATOM 632 N N . GLY A 1 88 ? 8.806 4.090 -15.913 1.00 93.50 88 GLY A N 1
ATOM 633 C CA . GLY A 1 88 ? 8.392 4.688 -17.182 1.00 93.50 88 GLY A CA 1
ATOM 634 C C . GLY A 1 88 ? 9.558 5.305 -17.957 1.00 93.50 88 GLY A C 1
ATOM 635 O O . GLY A 1 88 ? 9.680 5.076 -19.159 1.00 93.50 88 GLY A O 1
ATOM 636 N N . VAL A 1 89 ? 10.455 6.027 -17.275 1.00 94.62 89 VAL A N 1
ATOM 637 C CA . VAL A 1 89 ? 11.662 6.598 -17.899 1.00 94.62 89 VAL A CA 1
ATOM 638 C C . VAL A 1 89 ? 12.580 5.500 -18.447 1.00 94.62 89 VAL A C 1
ATOM 640 O O . VAL A 1 89 ? 13.058 5.631 -19.573 1.00 94.62 89 VAL A O 1
ATOM 643 N N . MET A 1 90 ? 12.805 4.414 -17.698 1.00 92.81 90 MET A N 1
ATOM 644 C CA . MET A 1 90 ? 13.627 3.291 -18.168 1.00 92.81 90 MET A CA 1
ATOM 645 C C . MET A 1 90 ? 13.002 2.568 -19.360 1.00 92.81 90 MET A C 1
ATOM 647 O O . MET A 1 90 ? 13.707 2.278 -20.317 1.00 92.81 90 MET A O 1
ATOM 651 N N . ILE A 1 91 ? 11.688 2.334 -19.357 1.00 95.75 91 ILE A N 1
ATOM 652 C CA . ILE A 1 91 ? 10.997 1.742 -20.512 1.00 95.75 91 ILE A CA 1
ATOM 653 C C . ILE A 1 91 ? 11.155 2.642 -21.744 1.00 95.75 91 ILE A C 1
ATOM 655 O O . ILE A 1 91 ? 11.520 2.161 -22.813 1.00 95.75 91 ILE A O 1
ATOM 659 N N . GLY A 1 92 ? 10.925 3.952 -21.594 1.00 95.56 92 GLY A N 1
ATOM 660 C CA . GLY A 1 92 ? 11.043 4.912 -22.693 1.00 95.56 92 GLY A CA 1
ATOM 661 C C . GLY A 1 92 ? 12.452 4.970 -23.286 1.00 95.56 92 GLY A C 1
ATOM 662 O O . GLY A 1 92 ? 12.608 4.904 -24.504 1.00 95.56 92 GLY A O 1
ATOM 663 N N . LYS A 1 93 ? 13.483 5.032 -22.432 1.00 95.25 93 LYS A N 1
ATOM 664 C CA . LYS A 1 93 ? 14.885 4.968 -22.872 1.00 95.25 93 LYS A CA 1
ATOM 665 C C . LYS A 1 93 ? 15.238 3.623 -23.499 1.00 95.25 93 LYS A C 1
ATOM 667 O O . LYS A 1 93 ? 15.847 3.603 -24.561 1.00 95.25 93 LYS A O 1
ATOM 672 N N . GLY A 1 94 ? 14.790 2.523 -22.900 1.00 94.75 94 GLY A N 1
ATOM 673 C CA . GLY A 1 94 ? 15.034 1.176 -23.404 1.00 94.75 94 GLY A CA 1
ATOM 674 C C . GLY A 1 94 ? 14.484 0.966 -24.815 1.00 94.75 94 GLY A C 1
ATOM 675 O O . GLY A 1 94 ? 15.166 0.381 -25.650 1.00 94.75 94 GLY A O 1
ATOM 676 N N . PHE A 1 95 ? 13.305 1.513 -25.134 1.00 95.56 95 PHE A N 1
ATOM 677 C CA . PHE A 1 95 ? 12.800 1.514 -26.512 1.00 95.56 95 PHE A CA 1
ATOM 678 C C . PHE A 1 95 ? 13.637 2.383 -27.460 1.00 95.56 95 PHE A C 1
ATOM 680 O O . PHE A 1 95 ? 13.838 1.995 -28.607 1.00 95.56 95 PHE A O 1
ATOM 687 N N . GLY A 1 96 ? 14.135 3.534 -26.997 1.00 95.38 96 GLY A N 1
ATOM 688 C CA . GLY A 1 96 ? 14.989 4.416 -27.799 1.00 95.38 96 GLY A CA 1
ATOM 689 C C . GLY A 1 96 ? 16.355 3.808 -28.132 1.00 95.38 96 GLY A C 1
ATOM 690 O O . GLY A 1 96 ? 16.863 4.005 -29.232 1.00 95.38 96 GLY A O 1
ATOM 691 N N . GLU A 1 97 ? 16.926 3.040 -27.206 1.00 96.06 97 GLU A N 1
ATOM 692 C CA . GLU A 1 97 ? 18.251 2.416 -27.338 1.00 96.06 97 GLU A CA 1
ATOM 693 C C . GLU A 1 97 ? 18.183 0.949 -27.805 1.00 96.06 97 GLU A C 1
ATOM 695 O O . GLU A 1 97 ? 19.214 0.331 -28.053 1.00 96.06 97 GLU A O 1
ATOM 700 N N . SER A 1 98 ? 16.976 0.391 -27.972 1.00 95.44 98 SER A N 1
ATOM 701 C CA . SER A 1 98 ? 16.742 -1.038 -28.248 1.00 95.44 98 SER A CA 1
ATOM 702 C C . SER A 1 98 ? 17.366 -1.977 -27.205 1.00 95.44 98 SER A C 1
ATOM 704 O O . SER A 1 98 ? 17.783 -3.087 -27.536 1.00 95.44 98 SER A O 1
ATOM 706 N N . ASP A 1 99 ? 17.411 -1.549 -25.940 1.00 96.12 99 ASP A N 1
ATOM 707 C CA . ASP A 1 99 ? 17.924 -2.342 -24.822 1.00 96.12 99 ASP A CA 1
ATOM 708 C C . ASP A 1 99 ? 16.775 -3.117 -24.138 1.00 96.12 99 ASP A C 1
ATOM 710 O O . ASP A 1 99 ? 16.008 -2.540 -23.351 1.00 96.12 99 ASP A O 1
ATOM 714 N N . PRO A 1 100 ? 16.632 -4.436 -24.393 1.00 93.94 100 PRO A N 1
ATOM 715 C CA . PRO A 1 100 ? 15.554 -5.234 -23.816 1.00 93.94 100 PRO A CA 1
ATOM 716 C C . PRO A 1 100 ? 15.676 -5.378 -22.295 1.00 93.94 100 PRO A C 1
ATOM 718 O O . PRO A 1 100 ? 14.662 -5.570 -21.620 1.00 93.94 100 PRO A O 1
ATOM 721 N N . LEU A 1 101 ? 16.886 -5.275 -21.737 1.00 92.12 101 LEU A N 1
ATOM 722 C CA . LEU A 1 101 ? 17.100 -5.388 -20.301 1.00 92.12 101 LEU A CA 1
ATOM 723 C C . LEU A 1 101 ? 16.551 -4.151 -19.589 1.00 92.12 101 LEU A C 1
ATOM 725 O O . LEU A 1 101 ? 15.837 -4.289 -18.597 1.00 92.12 101 LEU A O 1
ATOM 729 N N . MET A 1 102 ? 16.791 -2.954 -20.128 1.00 91.81 102 MET A N 1
ATOM 730 C CA . MET A 1 102 ? 16.239 -1.717 -19.568 1.00 91.81 102 MET A CA 1
ATOM 731 C C . MET A 1 102 ? 14.700 -1.699 -19.619 1.00 91.81 102 MET A C 1
ATOM 733 O O . MET A 1 102 ? 14.052 -1.326 -18.634 1.00 91.81 102 MET A O 1
ATOM 737 N N . ILE A 1 103 ? 14.105 -2.187 -20.718 1.00 94.25 103 ILE A N 1
ATOM 738 C CA . ILE A 1 103 ? 12.645 -2.349 -20.846 1.00 94.25 103 ILE A CA 1
ATOM 739 C C . ILE A 1 103 ? 12.114 -3.330 -19.793 1.00 94.25 103 ILE A C 1
ATOM 741 O O . ILE A 1 103 ? 11.120 -3.035 -19.122 1.00 94.25 103 ILE A O 1
ATOM 745 N N . LEU A 1 104 ? 12.774 -4.480 -19.616 1.00 94.44 104 LEU A N 1
ATOM 746 C CA . LEU A 1 104 ? 12.368 -5.505 -18.653 1.00 94.44 104 LEU A CA 1
ATOM 747 C C . LEU A 1 104 ? 12.422 -4.979 -17.215 1.00 94.44 104 LEU A C 1
ATOM 749 O O . LEU A 1 104 ? 11.438 -5.093 -16.484 1.00 94.44 104 LEU A O 1
ATOM 753 N N . VAL A 1 105 ? 13.541 -4.369 -16.814 1.00 91.12 105 VAL A N 1
ATOM 754 C CA . VAL A 1 105 ? 13.729 -3.816 -15.464 1.00 91.12 105 VAL A CA 1
ATOM 755 C C . VAL A 1 105 ? 12.699 -2.720 -15.188 1.00 91.12 105 VAL A C 1
ATOM 757 O O . VAL A 1 105 ? 12.063 -2.728 -14.132 1.00 91.12 105 VAL A O 1
ATOM 760 N N . GLY A 1 106 ? 12.476 -1.810 -16.142 1.00 92.56 106 GLY A N 1
ATOM 761 C CA . GLY A 1 106 ? 11.467 -0.760 -16.005 1.00 92.56 106 GLY A CA 1
ATOM 762 C C . GLY A 1 106 ? 10.046 -1.319 -15.882 1.00 92.56 106 GLY A C 1
ATOM 763 O O . GLY A 1 106 ? 9.278 -0.860 -15.034 1.00 92.56 106 GLY A O 1
ATOM 764 N N . SER A 1 107 ? 9.722 -2.362 -16.652 1.00 94.88 107 SER A N 1
ATOM 765 C CA . SER A 1 107 ? 8.419 -3.041 -16.608 1.00 94.88 107 SER A CA 1
ATOM 766 C C . SER A 1 107 ? 8.175 -3.731 -15.267 1.00 94.88 107 SER A C 1
ATOM 768 O O . SER A 1 107 ? 7.126 -3.532 -14.654 1.00 94.88 107 SER A O 1
ATOM 770 N N . VAL A 1 108 ? 9.155 -4.491 -14.765 1.00 93.50 108 VAL A N 1
ATOM 771 C CA . VAL A 1 108 ? 9.073 -5.148 -13.450 1.00 93.50 108 VAL A CA 1
ATOM 772 C C . VAL A 1 108 ? 8.878 -4.112 -12.346 1.00 93.50 108 VAL A C 1
ATOM 774 O O . VAL A 1 108 ? 7.996 -4.268 -11.501 1.00 93.50 108 VAL A O 1
ATOM 777 N N . MET A 1 109 ? 9.642 -3.019 -12.380 1.00 91.44 109 MET A N 1
ATOM 778 C CA . MET A 1 109 ? 9.537 -1.957 -11.383 1.00 91.44 109 MET A CA 1
ATOM 779 C C . MET A 1 109 ? 8.163 -1.274 -11.410 1.00 91.44 109 MET A C 1
ATOM 781 O O . MET A 1 109 ? 7.582 -1.034 -10.351 1.00 91.44 109 MET A O 1
ATOM 785 N N . ALA A 1 110 ? 7.599 -1.030 -12.597 1.00 93.56 110 ALA A N 1
ATOM 786 C CA . ALA A 1 110 ? 6.256 -0.472 -12.743 1.00 93.56 110 ALA A CA 1
ATOM 787 C C . ALA A 1 110 ? 5.164 -1.417 -12.207 1.00 93.56 110 ALA A C 1
ATOM 789 O O . ALA A 1 110 ? 4.265 -0.976 -11.485 1.00 93.56 110 ALA A O 1
ATOM 790 N N . VAL A 1 111 ? 5.262 -2.721 -12.494 1.00 95.06 111 VAL A N 1
ATOM 791 C CA . VAL A 1 111 ? 4.329 -3.736 -11.978 1.00 95.06 111 VAL A CA 1
ATOM 792 C C . VAL A 1 111 ? 4.385 -3.788 -10.452 1.00 95.06 111 VAL A C 1
ATOM 794 O O . VAL A 1 111 ? 3.349 -3.639 -9.801 1.00 95.06 111 VAL A O 1
ATOM 797 N N . LEU A 1 112 ? 5.577 -3.907 -9.863 1.00 92.12 112 LEU A N 1
ATOM 798 C CA . LEU A 1 112 ? 5.736 -3.934 -8.406 1.00 92.12 112 LEU A CA 1
ATOM 799 C C . LEU A 1 112 ? 5.206 -2.647 -7.755 1.00 92.12 112 LEU A C 1
ATOM 801 O O . LEU A 1 112 ? 4.445 -2.705 -6.787 1.00 92.12 112 LEU A O 1
ATOM 805 N N . ALA A 1 113 ? 5.510 -1.481 -8.325 1.00 92.06 113 ALA A N 1
ATOM 806 C CA . ALA A 1 113 ? 5.014 -0.207 -7.819 1.00 92.06 113 ALA A CA 1
ATOM 807 C C . ALA A 1 113 ? 3.481 -0.102 -7.878 1.00 92.06 113 ALA A C 1
ATOM 809 O O . ALA A 1 113 ? 2.857 0.368 -6.928 1.00 92.06 113 ALA A O 1
ATOM 810 N N . SER A 1 114 ? 2.846 -0.602 -8.943 1.00 93.44 114 SER A N 1
ATOM 811 C CA . SER A 1 114 ? 1.381 -0.619 -9.044 1.00 93.44 114 SER A CA 1
ATOM 812 C C . SER A 1 114 ? 0.731 -1.470 -7.943 1.00 93.44 114 SER A C 1
ATOM 814 O O . SER A 1 114 ? -0.265 -1.063 -7.342 1.00 93.44 114 SER A O 1
ATOM 816 N N . THR A 1 115 ? 1.332 -2.613 -7.596 1.00 92.56 115 THR A N 1
ATOM 817 C CA . THR A 1 115 ? 0.819 -3.483 -6.527 1.00 92.56 115 THR A CA 1
ATOM 818 C C . THR A 1 115 ? 0.958 -2.865 -5.133 1.00 92.56 115 THR A C 1
ATOM 820 O O . THR A 1 115 ? 0.089 -3.064 -4.282 1.00 92.56 115 THR A O 1
ATOM 823 N N . LEU A 1 116 ? 1.983 -2.039 -4.901 1.00 89.88 116 LEU A N 1
ATOM 824 C CA . LEU A 1 116 ? 2.103 -1.260 -3.666 1.00 89.88 116 LEU A CA 1
ATOM 825 C C . LEU A 1 116 ? 1.011 -0.196 -3.539 1.00 89.88 116 LEU A C 1
ATOM 827 O O . LEU A 1 116 ? 0.475 -0.010 -2.446 1.00 89.88 116 LEU A O 1
ATOM 831 N N . VAL A 1 117 ? 0.620 0.450 -4.644 1.00 94.06 117 VAL A N 1
ATOM 832 C CA . VAL A 1 117 ? -0.519 1.386 -4.650 1.00 94.06 117 VAL A CA 1
ATOM 833 C C . VAL A 1 117 ? -1.801 0.672 -4.215 1.00 94.06 117 VAL A C 1
ATOM 835 O O . VAL A 1 117 ? -2.558 1.219 -3.412 1.00 94.06 117 VAL A O 1
ATOM 838 N N . VAL A 1 118 ? -2.025 -0.567 -4.666 1.00 94.50 118 VAL A N 1
ATOM 839 C CA . VAL A 1 118 ? -3.167 -1.386 -4.216 1.00 94.50 118 VAL A CA 1
ATOM 840 C C . VAL A 1 118 ? -3.113 -1.624 -2.703 1.00 94.50 118 VAL A C 1
ATOM 842 O O . VAL A 1 118 ? -4.117 -1.414 -2.018 1.00 94.50 118 VAL A O 1
ATOM 845 N N . GLY A 1 119 ? -1.945 -1.997 -2.168 1.00 93.44 119 GLY A N 1
ATOM 846 C CA . GLY A 1 119 ? -1.738 -2.169 -0.725 1.00 93.44 119 GLY A CA 1
ATOM 847 C C . GLY A 1 119 ? -2.019 -0.889 0.071 1.00 93.44 119 GLY A C 1
ATOM 848 O O . GLY A 1 119 ? -2.766 -0.918 1.049 1.00 93.44 119 GLY A O 1
ATOM 849 N N . PHE A 1 120 ? -1.506 0.254 -0.391 1.00 94.69 120 PHE A N 1
ATOM 850 C CA . PHE A 1 120 ? -1.756 1.564 0.213 1.00 94.69 120 PHE A CA 1
ATOM 851 C C . PHE A 1 120 ? -3.249 1.923 0.231 1.00 94.69 120 PHE A C 1
ATOM 853 O O . PHE A 1 120 ? -3.797 2.278 1.278 1.00 94.69 120 PHE A O 1
ATOM 860 N N . VAL A 1 121 ? -3.935 1.795 -0.910 1.00 95.44 121 VAL A N 1
ATOM 861 C CA . VAL A 1 121 ? -5.373 2.088 -1.018 1.00 95.44 121 VAL A CA 1
ATOM 862 C C . VAL A 1 121 ? -6.178 1.190 -0.079 1.00 95.44 121 VAL A C 1
ATOM 864 O O . VAL A 1 121 ? -7.121 1.660 0.561 1.00 95.44 121 VAL A O 1
ATOM 867 N N . ALA A 1 122 ? -5.801 -0.083 0.051 1.00 94.69 122 ALA A N 1
ATOM 868 C CA . ALA A 1 122 ? -6.438 -0.999 0.985 1.00 94.69 122 ALA A CA 1
ATOM 869 C C . ALA A 1 122 ? -6.232 -0.578 2.447 1.00 94.69 122 ALA A C 1
ATOM 871 O O . ALA A 1 122 ? -7.210 -0.543 3.193 1.00 94.69 122 ALA A O 1
ATOM 872 N N . CYS A 1 123 ? -5.021 -0.170 2.848 1.00 94.12 123 CYS A N 1
ATOM 873 C CA . CYS A 1 123 ? -4.778 0.383 4.186 1.00 94.12 123 CYS A CA 1
ATOM 874 C C . CYS A 1 123 ? -5.669 1.600 4.464 1.00 94.12 123 CYS A C 1
ATOM 876 O O . CYS A 1 123 ? -6.346 1.645 5.490 1.00 94.12 123 CYS A O 1
ATOM 878 N N . VAL A 1 124 ? -5.741 2.554 3.529 1.00 93.00 124 VAL A N 1
ATOM 879 C CA . VAL A 1 124 ? -6.581 3.754 3.677 1.00 93.00 124 VAL A CA 1
ATOM 880 C C . VAL A 1 124 ? -8.064 3.390 3.779 1.00 93.00 124 VAL A C 1
ATOM 882 O O . VAL A 1 124 ? -8.783 3.960 4.602 1.00 93.00 124 VAL A O 1
ATOM 885 N N . ARG A 1 125 ? -8.544 2.425 2.986 1.00 91.31 125 ARG A N 1
ATOM 886 C CA . ARG A 1 125 ? -9.932 1.939 3.072 1.00 91.31 125 ARG A CA 1
ATOM 887 C C . ARG A 1 125 ? -10.226 1.303 4.428 1.00 91.31 125 ARG A C 1
ATOM 889 O O . ARG A 1 125 ? -11.260 1.614 5.023 1.00 91.31 125 ARG A O 1
ATOM 896 N N . VAL A 1 126 ? -9.319 0.466 4.930 1.00 91.06 126 VAL A N 1
ATOM 897 C CA . VAL A 1 126 ? -9.453 -0.178 6.243 1.00 91.06 126 VAL A CA 1
ATOM 898 C C . VAL A 1 126 ? -9.442 0.863 7.360 1.00 91.06 126 VAL A C 1
ATOM 900 O O . VAL A 1 126 ? -10.307 0.816 8.226 1.00 91.06 126 VAL A O 1
ATOM 903 N N . TRP A 1 127 ? -8.570 1.871 7.311 1.00 89.50 127 TRP A N 1
ATOM 904 C CA . TRP A 1 127 ? -8.584 2.960 8.294 1.00 89.50 127 TRP A CA 1
ATOM 905 C C . TRP A 1 127 ? -9.876 3.778 8.278 1.00 89.50 127 TRP A C 1
ATOM 907 O O . TRP A 1 127 ? -10.302 4.263 9.322 1.00 89.50 127 TRP A O 1
ATOM 917 N N . ARG A 1 128 ? -10.523 3.930 7.116 1.00 86.12 128 ARG A N 1
ATOM 918 C CA . ARG A 1 128 ? -11.778 4.691 6.999 1.00 86.12 128 ARG A CA 1
ATOM 919 C C . ARG A 1 128 ? -13.021 3.912 7.424 1.00 86.12 128 ARG A C 1
ATOM 921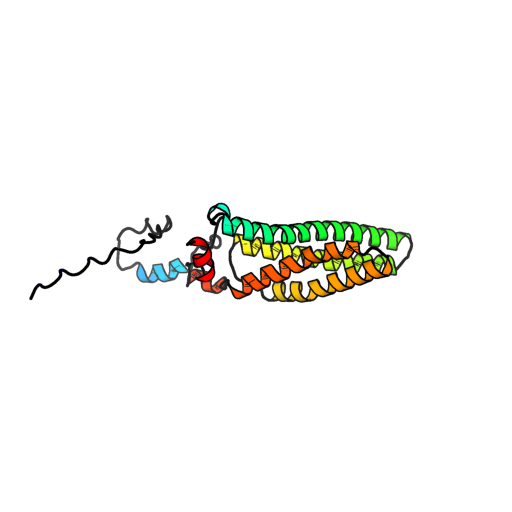 O O . ARG A 1 128 ? -13.999 4.554 7.792 1.00 86.12 128 ARG A O 1
ATOM 928 N N . SER A 1 129 ? -13.007 2.582 7.319 1.00 82.50 129 SER A N 1
ATOM 929 C CA . SER A 1 129 ? -14.207 1.739 7.480 1.00 82.50 129 SER A CA 1
ATOM 930 C C . SER A 1 129 ? -14.090 0.617 8.518 1.00 82.50 129 SER A C 1
ATOM 932 O O . SER A 1 129 ? -15.081 -0.050 8.777 1.00 82.50 129 SER A O 1
ATOM 934 N N . LEU A 1 130 ? -12.905 0.409 9.105 1.00 86.31 130 LEU A N 1
ATOM 935 C CA . LEU A 1 130 ? -12.593 -0.595 10.135 1.00 86.31 130 LEU A CA 1
ATOM 936 C C . LEU A 1 130 ? -13.197 -1.983 9.882 1.00 86.31 130 LEU A C 1
ATOM 938 O O . LEU A 1 130 ? -13.578 -2.700 10.807 1.00 86.31 130 LEU A O 1
ATOM 942 N N . HIS A 1 131 ? -13.199 -2.402 8.621 1.00 88.25 131 HIS A N 1
ATOM 943 C CA . HIS A 1 131 ? -13.562 -3.755 8.231 1.00 88.25 131 HIS A CA 1
ATOM 944 C C . HIS A 1 131 ? -12.338 -4.604 7.940 1.00 88.25 131 HIS A C 1
ATOM 946 O O . HIS A 1 131 ? -11.295 -4.112 7.501 1.00 88.25 131 HIS A O 1
ATOM 952 N N . ARG A 1 132 ? -12.504 -5.911 8.142 1.00 91.00 132 ARG A N 1
ATOM 953 C CA . ARG A 1 132 ? -11.515 -6.915 7.775 1.00 91.00 132 ARG A CA 1
ATOM 954 C C . ARG A 1 132 ? -11.118 -6.753 6.300 1.00 91.00 132 ARG A C 1
ATOM 956 O O . ARG A 1 132 ? -11.997 -6.838 5.442 1.00 91.00 132 ARG A O 1
ATOM 963 N N . PRO A 1 133 ? -9.827 -6.553 5.983 1.00 93.62 133 PRO A N 1
ATOM 964 C CA . PRO A 1 133 ? -9.381 -6.492 4.599 1.00 93.62 133 PRO A CA 1
ATOM 965 C C . PRO A 1 133 ? -9.597 -7.827 3.887 1.00 93.62 133 PRO A C 1
ATOM 967 O O . PRO A 1 133 ? -9.512 -8.904 4.491 1.00 93.62 133 PRO A O 1
ATOM 970 N N . GLU A 1 134 ? -9.842 -7.745 2.582 1.00 93.44 134 GLU A N 1
ATOM 971 C CA . GLU A 1 134 ? -9.974 -8.903 1.702 1.00 93.44 134 GLU A CA 1
ATOM 972 C C . GLU A 1 134 ? -8.698 -9.754 1.714 1.00 93.44 134 GLU A C 1
ATOM 974 O O . GLU A 1 134 ? -7.579 -9.236 1.686 1.00 93.44 134 GLU A O 1
ATOM 979 N N . LEU A 1 135 ? -8.863 -11.083 1.736 1.00 94.38 135 LEU A N 1
ATOM 980 C CA . LEU A 1 135 ? -7.735 -12.020 1.805 1.00 94.38 135 LEU A CA 1
ATOM 981 C C . LEU A 1 135 ? -6.792 -11.853 0.612 1.00 94.38 135 LEU A C 1
ATOM 983 O O . LEU A 1 135 ? -5.578 -11.899 0.788 1.00 94.38 135 LEU A O 1
ATOM 987 N N . ALA A 1 136 ? -7.358 -11.636 -0.578 1.00 93.75 136 ALA A N 1
ATOM 988 C CA . ALA A 1 136 ? -6.605 -11.479 -1.814 1.00 93.75 136 ALA A CA 1
ATOM 989 C C . ALA A 1 136 ? -5.580 -10.342 -1.715 1.00 93.75 136 ALA A C 1
ATOM 991 O O . ALA A 1 136 ? -4.437 -10.518 -2.124 1.00 93.75 136 ALA A O 1
ATOM 992 N N . VAL A 1 137 ? -5.949 -9.214 -1.098 1.00 93.62 137 VAL A N 1
ATOM 993 C CA . VAL A 1 137 ? -5.037 -8.079 -0.920 1.00 93.62 137 VAL A CA 1
ATOM 994 C C . VAL A 1 137 ? -3.933 -8.412 0.082 1.00 93.62 137 VAL A C 1
ATOM 996 O O . VAL A 1 137 ? -2.770 -8.126 -0.186 1.00 93.62 137 VAL A O 1
ATOM 999 N N . CYS A 1 138 ? -4.260 -9.066 1.202 1.00 93.56 138 CYS A N 1
ATOM 1000 C CA . CYS A 1 138 ? -3.250 -9.509 2.170 1.00 93.56 138 CYS A CA 1
ATOM 1001 C C . CYS A 1 138 ? -2.234 -10.465 1.530 1.00 93.56 138 CYS A C 1
ATOM 1003 O O . CYS A 1 138 ? -1.028 -10.290 1.701 1.00 93.56 138 CYS A O 1
ATOM 1005 N N . VAL A 1 139 ? -2.709 -11.452 0.764 1.00 94.62 139 VAL A N 1
ATOM 1006 C CA . VAL A 1 139 ? -1.851 -12.407 0.048 1.00 94.62 139 VAL A CA 1
ATOM 1007 C C . VAL A 1 139 ? -1.005 -11.686 -0.997 1.00 94.62 139 VAL A C 1
ATOM 1009 O O . VAL A 1 139 ? 0.208 -11.879 -1.018 1.00 94.62 139 VAL A O 1
ATOM 1012 N N . LEU A 1 140 ? -1.606 -10.801 -1.799 1.00 93.69 140 LEU A N 1
ATOM 1013 C CA . LEU A 1 140 ? -0.891 -10.017 -2.804 1.00 93.69 140 LEU A CA 1
ATOM 1014 C C . LEU A 1 140 ? 0.244 -9.204 -2.172 1.00 93.69 140 LEU A C 1
ATOM 1016 O O . LEU A 1 140 ? 1.381 -9.305 -2.620 1.00 93.69 140 LEU A O 1
ATOM 1020 N N . SER A 1 141 ? -0.030 -8.457 -1.096 1.00 91.25 141 SER A N 1
ATOM 1021 C CA . SER A 1 141 ? 1.004 -7.701 -0.380 1.00 91.25 141 SER A CA 1
ATOM 1022 C C . SER A 1 141 ? 2.101 -8.612 0.178 1.00 91.25 141 SER A C 1
ATOM 1024 O O . SER A 1 141 ? 3.270 -8.256 0.113 1.00 91.25 141 SER A O 1
ATOM 1026 N N . THR A 1 142 ? 1.750 -9.810 0.653 1.00 92.81 142 THR A N 1
ATOM 1027 C CA . THR A 1 142 ? 2.719 -10.784 1.192 1.00 92.81 142 THR A CA 1
ATOM 1028 C C . THR A 1 142 ? 3.647 -11.345 0.126 1.00 92.81 142 THR A C 1
ATOM 1030 O O . THR A 1 142 ? 4.824 -11.544 0.395 1.00 92.81 142 THR A O 1
ATOM 1033 N N . VAL A 1 143 ? 3.136 -11.603 -1.079 1.00 92.19 143 VAL A N 1
ATOM 1034 C CA . VAL A 1 143 ? 3.939 -12.113 -2.200 1.00 92.19 143 VAL A CA 1
ATOM 1035 C C . VAL A 1 143 ? 4.804 -11.006 -2.800 1.00 92.19 143 VAL A C 1
ATOM 1037 O O . VAL A 1 143 ? 5.952 -11.238 -3.165 1.00 92.19 143 VAL A O 1
ATOM 1040 N N . VAL A 1 144 ? 4.281 -9.783 -2.876 1.00 89.44 144 VAL A N 1
ATOM 1041 C CA . VAL A 1 144 ? 4.967 -8.642 -3.492 1.00 89.44 144 VAL A CA 1
ATOM 1042 C C . VAL A 1 144 ? 6.104 -8.101 -2.620 1.00 89.44 144 VAL A C 1
ATOM 1044 O O . VAL A 1 144 ? 7.163 -7.768 -3.150 1.00 89.44 144 VAL A O 1
ATOM 1047 N N . SER A 1 145 ? 5.934 -8.026 -1.295 1.00 87.31 145 SER A N 1
ATOM 1048 C CA . SER A 1 145 ? 6.972 -7.516 -0.387 1.00 87.31 145 SER A CA 1
ATOM 1049 C C . SER A 1 145 ? 8.349 -8.199 -0.546 1.00 87.31 145 SER A C 1
ATOM 1051 O O . SER A 1 145 ? 9.335 -7.472 -0.695 1.00 87.31 145 SER A O 1
ATOM 1053 N N . PRO A 1 146 ? 8.480 -9.545 -0.571 1.00 88.38 146 PRO A N 1
ATOM 1054 C CA . PRO A 1 146 ? 9.770 -10.200 -0.784 1.00 88.38 146 PRO A CA 1
ATOM 1055 C C . PRO A 1 146 ? 10.303 -10.014 -2.208 1.00 88.38 146 PRO A C 1
ATOM 1057 O O . PRO A 1 146 ? 11.515 -9.927 -2.376 1.00 88.38 146 PRO A O 1
ATOM 1060 N N . LEU A 1 147 ? 9.436 -9.896 -3.223 1.00 89.94 147 LEU A N 1
ATOM 1061 C CA . LEU A 1 147 ? 9.870 -9.602 -4.595 1.00 89.94 147 LEU A CA 1
ATOM 1062 C C . LEU A 1 147 ? 10.510 -8.215 -4.692 1.00 89.94 147 LEU A C 1
ATOM 1064 O O . LEU A 1 147 ? 11.549 -8.065 -5.328 1.00 89.94 147 LEU A O 1
ATOM 1068 N N . ILE A 1 148 ? 9.939 -7.214 -4.017 1.00 87.50 148 ILE A N 1
ATOM 1069 C CA . ILE A 1 148 ? 10.531 -5.873 -3.943 1.00 87.50 148 ILE A CA 1
ATOM 1070 C C . ILE A 1 148 ? 11.861 -5.912 -3.199 1.00 87.50 148 ILE A C 1
ATOM 1072 O O . ILE A 1 148 ? 12.831 -5.332 -3.677 1.00 87.50 148 ILE A O 1
ATOM 1076 N N . LEU A 1 149 ? 11.930 -6.612 -2.063 1.00 85.75 149 LEU A N 1
ATOM 1077 C CA . LEU A 1 149 ? 13.181 -6.779 -1.325 1.00 85.75 149 LEU A CA 1
ATOM 1078 C C . LEU A 1 149 ? 14.261 -7.423 -2.206 1.00 85.75 149 LEU A C 1
ATOM 1080 O O . LEU A 1 149 ? 15.371 -6.906 -2.275 1.00 85.75 149 LEU A O 1
ATOM 1084 N N . ALA A 1 150 ? 13.933 -8.515 -2.901 1.00 87.50 150 ALA A N 1
ATOM 1085 C CA . ALA A 1 150 ? 14.857 -9.210 -3.790 1.00 87.50 150 ALA A CA 1
ATOM 1086 C C . ALA A 1 150 ? 15.315 -8.311 -4.948 1.00 87.50 150 ALA A C 1
ATOM 1088 O O . ALA A 1 150 ? 16.505 -8.255 -5.251 1.00 87.50 150 ALA A O 1
ATOM 1089 N N . PHE A 1 151 ? 14.391 -7.562 -5.552 1.00 86.25 151 PHE A N 1
ATOM 1090 C CA . PHE A 1 151 ? 14.695 -6.632 -6.635 1.00 86.25 151 PHE A CA 1
ATOM 1091 C C . PHE A 1 151 ? 15.602 -5.483 -6.169 1.00 86.25 151 PHE A C 1
ATOM 1093 O O . PHE A 1 151 ? 16.622 -5.206 -6.797 1.00 86.25 151 PHE A O 1
ATOM 1100 N N . VAL A 1 152 ? 15.294 -4.859 -5.028 1.00 83.00 152 VAL A N 1
ATOM 1101 C CA . VAL A 1 152 ? 16.123 -3.799 -4.429 1.00 83.00 152 VAL A CA 1
ATOM 1102 C C . VAL A 1 152 ? 17.492 -4.339 -4.014 1.00 83.00 15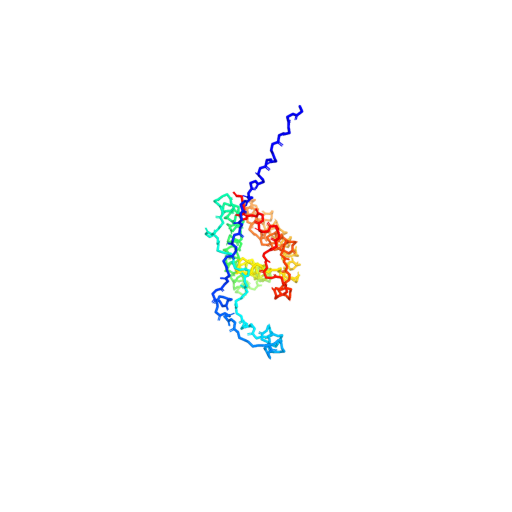2 VAL A C 1
ATOM 1104 O O . VAL A 1 152 ? 18.494 -3.667 -4.239 1.00 83.00 152 VAL A O 1
ATOM 1107 N N . ALA A 1 153 ? 17.566 -5.554 -3.463 1.00 84.19 153 ALA A N 1
ATOM 1108 C CA . ALA A 1 153 ? 18.828 -6.218 -3.142 1.00 84.19 153 ALA A CA 1
ATOM 1109 C C . ALA A 1 153 ? 19.679 -6.444 -4.387 1.00 84.19 153 ALA A C 1
ATOM 1111 O O . ALA A 1 153 ? 20.846 -6.058 -4.400 1.00 84.19 153 ALA A O 1
ATOM 1112 N N . MET A 1 154 ? 19.089 -6.979 -5.454 1.00 84.69 154 MET A N 1
ATOM 1113 C CA . MET A 1 154 ? 19.783 -7.181 -6.722 1.00 84.69 154 MET A CA 1
ATOM 1114 C C . MET A 1 154 ? 20.371 -5.867 -7.259 1.00 84.69 154 MET A C 1
ATOM 1116 O O . MET A 1 154 ? 21.540 -5.833 -7.641 1.00 84.69 154 MET A O 1
ATOM 1120 N N . LEU A 1 155 ? 19.604 -4.772 -7.219 1.00 79.75 155 LEU A N 1
ATOM 1121 C CA . LEU A 1 155 ? 20.076 -3.450 -7.643 1.00 79.75 155 LEU A CA 1
ATOM 1122 C C . LEU A 1 155 ? 21.156 -2.875 -6.714 1.00 79.75 155 LEU A C 1
ATOM 1124 O O . LEU A 1 155 ? 22.144 -2.319 -7.189 1.00 79.75 155 LEU A O 1
ATOM 1128 N N . ALA A 1 156 ? 21.002 -3.021 -5.398 1.00 82.31 156 ALA A N 1
ATOM 1129 C CA . ALA A 1 156 ? 21.951 -2.500 -4.418 1.00 82.31 156 ALA A CA 1
ATOM 1130 C C . ALA A 1 156 ? 23.311 -3.208 -4.496 1.00 82.31 156 ALA A C 1
ATOM 1132 O O . ALA A 1 156 ? 24.344 -2.536 -4.498 1.00 82.31 156 ALA A O 1
ATOM 1133 N N . PHE A 1 157 ? 23.312 -4.543 -4.595 1.00 80.69 157 PHE A N 1
ATOM 1134 C CA . PHE A 1 157 ? 24.533 -5.343 -4.719 1.00 80.69 157 PHE A CA 1
ATOM 1135 C C . PHE A 1 157 ? 25.169 -5.215 -6.103 1.00 80.69 157 PHE A C 1
ATOM 1137 O O . PHE A 1 157 ? 26.389 -5.125 -6.194 1.00 80.69 157 PHE A O 1
ATOM 1144 N N . GLY A 1 158 ? 24.365 -5.158 -7.169 1.00 79.06 158 GLY A N 1
ATOM 1145 C CA . GLY A 1 158 ? 24.869 -4.986 -8.532 1.00 79.06 158 GLY A CA 1
ATOM 1146 C C . GLY A 1 158 ? 25.413 -3.583 -8.811 1.00 79.06 158 GLY A C 1
ATOM 1147 O O . GLY A 1 158 ? 26.366 -3.436 -9.569 1.00 79.06 158 GLY A O 1
ATOM 1148 N N . GLY A 1 159 ? 24.834 -2.550 -8.191 1.00 72.62 159 GLY A N 1
ATOM 1149 C CA . GLY A 1 159 ? 25.240 -1.162 -8.405 1.00 72.62 159 GLY A CA 1
ATOM 1150 C C . GLY A 1 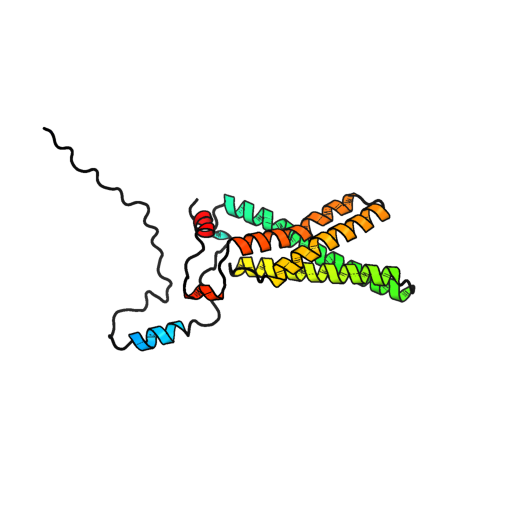159 ? 26.270 -0.628 -7.408 1.00 72.62 159 GLY A C 1
ATOM 1151 O O . GLY A 1 159 ? 26.890 0.395 -7.690 1.00 72.62 159 GLY A O 1
ATOM 1152 N N . GLY A 1 160 ? 26.403 -1.232 -6.219 1.00 72.12 160 GLY A N 1
ATOM 1153 C CA . GLY A 1 160 ? 27.224 -0.699 -5.119 1.00 72.12 160 GLY A CA 1
ATOM 1154 C C . GLY A 1 160 ? 26.548 0.398 -4.281 1.00 72.12 160 GLY A C 1
ATOM 1155 O O . GLY A 1 160 ? 27.227 1.267 -3.739 1.00 72.12 160 GLY A O 1
ATOM 1156 N N . TRP A 1 161 ? 25.213 0.381 -4.169 1.00 76.44 161 TRP A N 1
ATOM 1157 C CA . TRP A 1 161 ? 24.417 1.421 -3.489 1.00 76.44 161 TRP A CA 1
ATOM 1158 C C . TRP A 1 161 ? 23.720 0.822 -2.258 1.00 76.44 161 TRP A C 1
ATOM 1160 O O . TRP A 1 161 ? 22.500 0.646 -2.259 1.00 76.44 161 TRP A O 1
ATOM 1170 N N . PRO A 1 162 ? 24.461 0.481 -1.185 1.00 71.94 162 PRO A N 1
ATOM 1171 C CA . PRO A 1 162 ? 23.910 -0.227 -0.026 1.00 71.94 162 PRO A CA 1
ATOM 1172 C C . PRO A 1 162 ? 22.822 0.571 0.705 1.00 71.94 162 PRO A C 1
ATOM 1174 O O . PRO A 1 162 ? 21.945 -0.011 1.339 1.00 71.94 162 PRO A O 1
ATOM 1177 N N . TRP A 1 163 ? 22.821 1.901 0.570 1.00 74.19 163 TRP A N 1
ATOM 1178 C CA . TRP A 1 163 ? 21.792 2.770 1.140 1.00 74.19 163 TRP A CA 1
ATOM 1179 C C . TRP A 1 163 ? 20.393 2.525 0.549 1.00 74.19 163 TRP A C 1
ATOM 1181 O O . TRP A 1 163 ? 19.402 2.837 1.210 1.00 74.19 163 TRP A O 1
ATOM 1191 N N . LEU A 1 164 ? 20.282 1.902 -0.634 1.00 71.12 164 LEU A N 1
ATOM 1192 C CA . LEU A 1 164 ? 18.996 1.501 -1.220 1.00 71.12 164 LEU A CA 1
ATOM 1193 C C . LEU A 1 164 ? 18.238 0.496 -0.340 1.00 71.12 164 LEU A C 1
ATOM 1195 O O . LEU A 1 164 ? 17.017 0.417 -0.431 1.00 71.12 164 LEU A O 1
ATOM 1199 N N . MET A 1 165 ? 18.918 -0.211 0.571 1.00 68.44 165 MET A N 1
ATOM 1200 C CA . MET A 1 165 ? 18.263 -1.068 1.568 1.00 68.44 165 MET A CA 1
ATOM 1201 C C . MET A 1 165 ? 17.283 -0.300 2.468 1.00 68.44 165 MET A C 1
ATOM 1203 O O . MET A 1 165 ? 16.296 -0.870 2.928 1.00 68.44 165 MET A O 1
ATOM 1207 N N . LEU A 1 166 ? 17.489 1.005 2.683 1.00 70.25 166 LEU A N 1
ATOM 1208 C CA . LEU A 1 166 ? 16.560 1.839 3.457 1.00 70.25 166 LEU A CA 1
ATOM 1209 C C . LEU A 1 166 ? 15.193 1.998 2.761 1.00 70.25 166 LEU A C 1
ATOM 1211 O O . LEU A 1 166 ? 14.191 2.253 3.427 1.00 70.25 166 LEU A O 1
ATOM 1215 N N . LEU A 1 167 ? 15.123 1.774 1.444 1.00 70.94 167 LEU A N 1
ATOM 1216 C CA . LEU A 1 167 ? 13.885 1.808 0.653 1.00 70.94 167 LEU A CA 1
ATOM 1217 C C . LEU A 1 167 ? 13.062 0.512 0.764 1.00 70.94 167 LEU A C 1
ATOM 1219 O O . LEU A 1 167 ? 12.008 0.389 0.147 1.00 70.94 167 LEU A O 1
ATOM 1223 N N . VAL A 1 168 ? 13.515 -0.475 1.536 1.00 69.75 168 VAL A N 1
ATOM 1224 C CA . VAL A 1 168 ? 12.792 -1.742 1.741 1.00 69.75 168 VAL A CA 1
ATOM 1225 C C . VAL A 1 168 ? 11.732 -1.618 2.836 1.00 69.75 168 VAL A C 1
ATOM 1227 O O . VAL A 1 168 ? 10.721 -2.316 2.813 1.00 69.75 168 VAL A O 1
ATOM 1230 N N . VAL A 1 169 ? 11.932 -0.723 3.803 1.00 72.00 169 VAL A N 1
ATOM 1231 C CA . VAL A 1 169 ? 11.021 -0.577 4.948 1.00 72.00 169 VAL A CA 1
ATOM 1232 C C . VAL A 1 169 ? 9.602 -0.163 4.523 1.00 72.00 169 VAL A C 1
ATOM 1234 O O . VAL A 1 169 ? 8.644 -0.789 4.989 1.00 72.00 169 VAL A O 1
ATOM 1237 N N . PRO A 1 170 ? 9.411 0.823 3.622 1.00 77.50 170 PRO A N 1
ATOM 1238 C CA . PRO A 1 170 ? 8.069 1.252 3.239 1.00 77.50 170 PRO A CA 1
ATOM 1239 C C . PRO A 1 170 ? 7.180 0.154 2.616 1.00 77.50 170 PRO A C 1
ATOM 1241 O O . PRO A 1 170 ? 6.041 0.024 3.059 1.00 77.50 170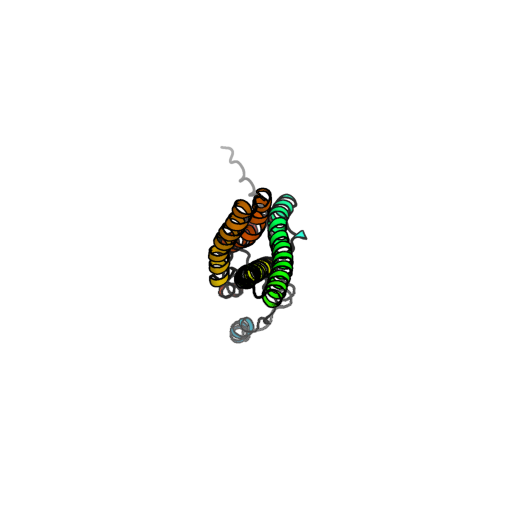 PRO A O 1
ATOM 1244 N N . PRO A 1 171 ? 7.626 -0.687 1.658 1.00 76.62 171 PRO A N 1
ATOM 1245 C CA . PRO A 1 171 ? 6.769 -1.701 1.030 1.00 76.62 171 PRO A CA 1
ATOM 1246 C C . PRO A 1 171 ? 6.358 -2.865 1.947 1.00 76.62 171 PRO A C 1
ATOM 1248 O O . PRO A 1 171 ? 5.403 -3.576 1.632 1.00 76.62 171 PRO A O 1
ATOM 1251 N N . VAL A 1 172 ? 7.033 -3.070 3.082 1.00 86.38 172 VAL A N 1
ATOM 1252 C CA . VAL A 1 172 ? 6.657 -4.101 4.070 1.00 86.38 172 VAL A CA 1
ATOM 1253 C C . VAL A 1 172 ? 5.558 -3.606 5.017 1.00 86.38 172 VAL A C 1
ATOM 1255 O O . VAL A 1 172 ? 4.758 -4.397 5.522 1.00 86.38 172 VAL A O 1
ATOM 1258 N N . ALA A 1 173 ? 5.456 -2.294 5.240 1.00 90.56 173 ALA A N 1
ATOM 1259 C CA . ALA A 1 173 ? 4.493 -1.742 6.188 1.00 90.56 173 ALA A CA 1
ATOM 1260 C C . ALA A 1 173 ? 3.019 -2.009 5.815 1.00 90.56 173 ALA A C 1
ATOM 1262 O O . ALA A 1 173 ? 2.286 -2.480 6.689 1.00 90.56 173 ALA A O 1
ATOM 1263 N N . PRO A 1 174 ? 2.560 -1.812 4.558 1.00 91.38 174 PRO A N 1
ATOM 1264 C CA . PRO A 1 174 ? 1.193 -2.155 4.169 1.00 91.38 174 PRO A CA 1
ATOM 1265 C C . PRO A 1 174 ? 0.850 -3.625 4.431 1.00 91.38 174 PRO A C 1
ATOM 1267 O O . PRO A 1 174 ? -0.232 -3.916 4.934 1.00 91.38 174 PRO A O 1
ATOM 1270 N N . MET A 1 175 ? 1.783 -4.549 4.169 1.00 93.88 175 MET A N 1
ATOM 1271 C CA . MET A 1 175 ? 1.598 -5.979 4.436 1.00 93.88 175 MET A CA 1
ATOM 1272 C C . MET A 1 175 ? 1.307 -6.232 5.921 1.00 93.88 175 MET A C 1
ATOM 1274 O O . MET A 1 175 ? 0.296 -6.855 6.254 1.00 93.88 175 MET A O 1
ATOM 1278 N N . LEU A 1 176 ? 2.164 -5.728 6.814 1.00 92.81 176 LEU A N 1
ATOM 1279 C CA . LEU A 1 176 ? 2.014 -5.917 8.260 1.00 92.81 176 LEU A CA 1
ATOM 1280 C C . LEU A 1 176 ? 0.711 -5.302 8.781 1.00 92.81 176 LEU A C 1
ATOM 1282 O O . LEU A 1 176 ? -0.025 -5.945 9.530 1.00 92.81 176 LEU A O 1
ATOM 1286 N N . VAL A 1 177 ? 0.398 -4.080 8.344 1.00 92.88 177 VAL A N 1
ATOM 1287 C CA . VAL A 1 177 ? -0.816 -3.360 8.742 1.00 92.88 177 VAL A CA 1
ATOM 1288 C C . VAL A 1 177 ? -2.074 -4.109 8.292 1.00 92.88 177 VAL A C 1
ATOM 1290 O O . VAL A 1 177 ? -3.008 -4.275 9.077 1.00 92.88 177 VAL A O 1
ATOM 1293 N N . LEU A 1 178 ? -2.106 -4.608 7.054 1.00 94.50 178 LEU A N 1
ATOM 1294 C CA . LEU A 1 178 ? -3.247 -5.360 6.534 1.00 94.50 178 LEU A CA 1
ATOM 1295 C C . LEU A 1 178 ? -3.444 -6.690 7.267 1.00 94.50 178 LEU A C 1
ATOM 1297 O O . LEU A 1 178 ? -4.579 -7.024 7.605 1.00 94.50 178 LEU A O 1
ATOM 1301 N N . TRP A 1 179 ? -2.374 -7.435 7.555 1.00 95.25 179 TRP A N 1
ATOM 1302 C CA . TRP A 1 179 ? -2.477 -8.676 8.332 1.00 95.25 179 TRP A CA 1
ATOM 1303 C C . TRP A 1 179 ? -2.932 -8.434 9.763 1.00 95.25 179 TRP A C 1
ATOM 1305 O O . TRP A 1 179 ? -3.805 -9.156 10.249 1.00 95.25 179 TRP A O 1
ATOM 1315 N N . TYR A 1 180 ? -2.407 -7.392 10.409 1.00 92.81 180 TYR A N 1
ATOM 1316 C CA . TYR A 1 180 ? -2.864 -6.979 11.729 1.00 92.81 180 TYR A CA 1
ATOM 1317 C C . TYR A 1 180 ? -4.373 -6.714 11.721 1.00 92.81 180 TYR A C 1
ATOM 1319 O O . TYR A 1 180 ? -5.116 -7.335 12.480 1.00 92.81 180 TYR A O 1
ATOM 1327 N N . PHE A 1 181 ? -4.856 -5.877 10.799 1.00 91.56 181 PHE A N 1
ATOM 1328 C CA . PHE A 1 181 ? -6.285 -5.596 10.680 1.00 91.56 181 PHE A CA 1
ATOM 1329 C C . PHE A 1 181 ? -7.110 -6.827 10.319 1.00 91.56 181 PHE A C 1
ATOM 1331 O O . PHE A 1 181 ? -8.216 -7.000 10.824 1.00 91.56 181 PHE A O 1
ATOM 1338 N N . ARG A 1 182 ? -6.580 -7.732 9.495 1.00 93.31 182 ARG A N 1
ATOM 1339 C CA . ARG A 1 182 ? -7.258 -8.991 9.189 1.00 93.31 182 ARG A CA 1
ATOM 1340 C C . ARG A 1 182 ? -7.445 -9.872 10.421 1.00 93.31 182 ARG A C 1
ATOM 1342 O O . ARG A 1 182 ? -8.461 -10.567 10.515 1.00 93.31 182 ARG A O 1
ATOM 1349 N N . ALA A 1 183 ? -6.483 -9.857 11.338 1.00 90.62 183 ALA A N 1
ATOM 1350 C CA . ALA A 1 183 ? -6.540 -10.626 12.571 1.00 90.62 183 ALA A CA 1
ATOM 1351 C C . ALA A 1 183 ? -7.543 -10.040 13.577 1.00 90.62 183 ALA A C 1
ATOM 1353 O O . ALA A 1 183 ? -8.225 -10.806 14.252 1.00 90.62 183 ALA A O 1
ATOM 1354 N N . VAL A 1 184 ? -7.664 -8.709 13.656 1.00 88.88 184 VAL A N 1
ATOM 1355 C CA . VAL A 1 184 ? -8.435 -8.046 14.727 1.00 88.88 184 VAL A CA 1
ATOM 1356 C C . VAL A 1 184 ? -9.819 -7.530 14.323 1.00 88.88 184 VAL A C 1
ATOM 1358 O O . VAL A 1 184 ? -10.633 -7.273 15.207 1.00 88.88 184 VAL A O 1
ATOM 1361 N N . LEU A 1 185 ? -10.097 -7.345 13.027 1.00 87.69 185 LEU A N 1
ATOM 1362 C CA . LEU A 1 185 ? -11.361 -6.778 12.541 1.00 87.69 185 LEU A CA 1
ATOM 1363 C C . LEU A 1 185 ? -12.367 -7.852 12.113 1.00 87.69 185 LEU A C 1
ATOM 1365 O O . LEU A 1 185 ? -12.003 -8.923 11.616 1.00 87.69 185 LEU A O 1
ATOM 1369 N N . HIS A 1 186 ? -13.652 -7.518 12.235 1.00 84.94 186 HIS A N 1
ATOM 1370 C CA . HIS A 1 186 ? -14.759 -8.351 11.767 1.00 84.94 186 HIS A CA 1
ATOM 1371 C C . HIS A 1 186 ? -15.066 -8.140 10.279 1.00 84.94 186 HIS A C 1
ATOM 1373 O O . HIS A 1 186 ? -14.700 -7.125 9.674 1.00 84.94 186 HIS A O 1
ATOM 1379 N N . SER A 1 187 ? -15.732 -9.135 9.683 1.00 84.56 187 SER A N 1
ATOM 1380 C CA . SER A 1 187 ? -16.215 -9.051 8.303 1.00 84.56 187 SER A CA 1
ATOM 1381 C C . SER A 1 187 ? -17.239 -7.926 8.164 1.00 84.56 187 SER A C 1
ATOM 1383 O O . SER A 1 187 ? -17.977 -7.611 9.098 1.00 84.56 187 SER A O 1
ATOM 1385 N N . ARG A 1 188 ? -17.314 -7.338 6.969 1.00 82.38 188 ARG A N 1
ATOM 1386 C CA . ARG A 1 188 ? -18.372 -6.380 6.636 1.00 82.38 188 ARG A CA 1
ATOM 1387 C C . ARG A 1 188 ? -19.752 -7.042 6.629 1.00 82.38 188 ARG A C 1
ATOM 1389 O O . ARG A 1 188 ? -20.732 -6.393 6.966 1.00 82.38 188 ARG A O 1
ATOM 1396 N N . GLU A 1 189 ? -19.815 -8.327 6.290 1.00 82.38 189 GLU A N 1
ATOM 1397 C CA . GLU A 1 189 ? -21.061 -9.105 6.244 1.00 82.38 189 GLU A CA 1
ATOM 1398 C C . GLU A 1 189 ? -21.712 -9.231 7.624 1.00 82.38 189 GLU A C 1
ATOM 1400 O O . GLU A 1 189 ? -22.928 -9.218 7.732 1.00 82.38 189 GLU A O 1
ATOM 1405 N N . THR A 1 190 ? -20.902 -9.256 8.684 1.00 79.12 190 THR A N 1
ATOM 1406 C CA . THR A 1 190 ? -21.360 -9.380 10.074 1.00 79.12 190 THR A CA 1
ATOM 1407 C C . THR A 1 190 ? -21.605 -8.021 10.744 1.00 79.12 190 THR A C 1
ATOM 1409 O O . THR A 1 190 ? -21.814 -7.952 11.949 1.00 79.12 190 THR A O 1
ATOM 1412 N N . CYS A 1 191 ? -21.519 -6.914 9.997 1.00 76.00 191 CYS A N 1
ATOM 1413 C CA . CYS A 1 191 ? -21.590 -5.554 10.542 1.00 76.00 191 CYS A CA 1
ATOM 1414 C C . CYS A 1 191 ? -22.999 -5.177 11.025 1.00 76.00 191 CYS A C 1
ATOM 1416 O O . CYS A 1 191 ? -23.131 -4.490 12.035 1.00 76.00 191 CYS A O 1
ATOM 1418 N N . ALA A 1 192 ? -24.039 -5.643 10.326 1.00 74.69 192 ALA A N 1
ATOM 1419 C CA . ALA A 1 192 ? -25.428 -5.378 10.699 1.00 74.69 192 ALA A CA 1
ATOM 1420 C C . ALA A 1 192 ? -25.836 -6.124 11.980 1.00 74.69 192 ALA A C 1
ATOM 1422 O O . ALA A 1 192 ? -26.569 -5.575 12.798 1.00 74.69 192 ALA A O 1
ATOM 1423 N N . ASP A 1 193 ? -25.319 -7.342 12.163 1.00 76.56 193 ASP A N 1
ATOM 1424 C CA . ASP A 1 193 ? -25.618 -8.187 13.324 1.00 76.56 193 ASP A CA 1
ATOM 1425 C C . ASP A 1 193 ? -24.824 -7.765 14.573 1.00 76.56 193 ASP A C 1
ATOM 1427 O O . ASP A 1 193 ? -25.272 -7.964 15.702 1.00 76.56 193 ASP A O 1
ATOM 1431 N N . TYR A 1 194 ? -23.650 -7.153 14.374 1.00 73.69 194 TYR A N 1
ATOM 1432 C CA . TYR A 1 194 ? -22.714 -6.767 15.430 1.00 73.69 194 TYR A CA 1
ATOM 1433 C C . TYR A 1 194 ? -22.246 -5.307 15.255 1.00 73.69 194 TYR A C 1
ATOM 1435 O O . TYR A 1 194 ? -21.110 -5.057 14.836 1.00 73.69 194 TYR A O 1
ATOM 1443 N N . PRO A 1 195 ? -23.097 -4.310 15.576 1.00 70.88 195 PRO A N 1
ATOM 1444 C CA . PRO A 1 195 ? -22.791 -2.893 15.355 1.00 70.88 195 PRO A CA 1
ATOM 1445 C C . PRO A 1 195 ? -21.742 -2.328 16.324 1.00 70.88 195 PRO A C 1
ATOM 1447 O O . PRO A 1 195 ? -21.229 -1.229 16.115 1.00 70.88 195 PRO A O 1
ATOM 1450 N N . TRP A 1 196 ? -21.381 -3.060 17.379 1.00 72.94 196 TRP A N 1
ATOM 1451 C CA . TRP A 1 196 ? -20.315 -2.653 18.291 1.00 72.94 196 TRP A CA 1
ATOM 1452 C C . TRP A 1 196 ? -18.931 -2.897 17.690 1.00 72.94 196 TRP A C 1
ATOM 1454 O O . TRP A 1 196 ? -18.727 -3.776 16.854 1.00 72.94 196 TRP A O 1
ATOM 1464 N N . LEU A 1 197 ? -17.948 -2.111 18.129 1.00 68.94 197 LEU A N 1
ATOM 1465 C CA . LEU A 1 197 ? -16.564 -2.327 17.728 1.00 68.94 197 LEU A CA 1
ATOM 1466 C C . LEU A 1 197 ? -15.998 -3.614 18.351 1.00 68.94 197 LEU A C 1
ATOM 1468 O O . LEU A 1 197 ? -16.379 -3.960 19.473 1.00 68.94 197 LEU A O 1
ATOM 1472 N N . PRO A 1 198 ? -15.039 -4.288 17.686 1.00 72.50 198 PRO A N 1
ATOM 1473 C CA . PRO A 1 198 ? -14.328 -5.417 18.276 1.00 72.50 198 PRO A CA 1
ATOM 1474 C C . PRO A 1 198 ? -13.751 -5.049 19.647 1.00 72.50 198 PRO A C 1
ATOM 1476 O O . PRO A 1 198 ? -13.236 -3.941 19.831 1.00 72.50 198 PRO A O 1
ATOM 1479 N N . ALA A 1 199 ? -13.782 -5.986 20.598 1.00 74.00 199 ALA A N 1
ATOM 1480 C CA . ALA A 1 199 ? -13.291 -5.763 21.962 1.00 74.00 199 ALA A CA 1
ATOM 1481 C C . ALA A 1 199 ? -11.836 -5.259 21.994 1.00 74.00 199 ALA A C 1
ATOM 1483 O O . ALA A 1 199 ? -11.493 -4.404 22.807 1.00 74.00 199 ALA A O 1
ATOM 1484 N N . SER A 1 200 ? -11.004 -5.721 21.055 1.00 71.31 200 SER A N 1
ATOM 1485 C CA . SER A 1 200 ? -9.625 -5.261 20.863 1.00 71.31 200 SER A CA 1
ATOM 1486 C C . SER A 1 200 ? -9.531 -3.768 20.528 1.00 71.31 200 S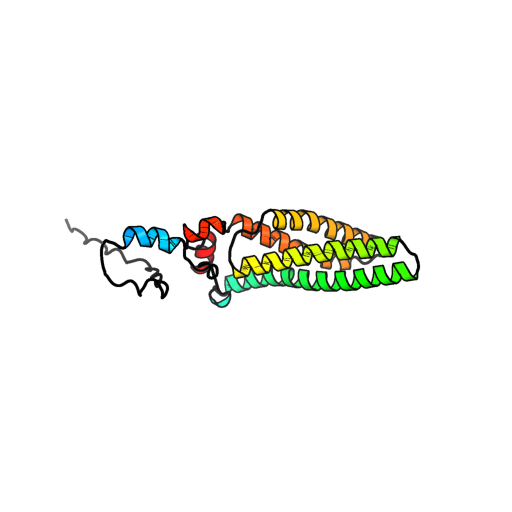ER A C 1
ATOM 1488 O O . SER A 1 200 ? -8.637 -3.086 21.021 1.00 71.31 200 SER A O 1
ATOM 1490 N N . ILE A 1 201 ? -10.464 -3.233 19.736 1.00 72.25 201 ILE A N 1
ATOM 1491 C CA . ILE A 1 201 ? -10.514 -1.806 19.401 1.00 72.25 201 ILE A CA 1
ATOM 1492 C C . ILE A 1 201 ? -11.157 -0.997 20.524 1.00 72.25 201 ILE A C 1
ATOM 1494 O O . ILE A 1 201 ? -10.682 0.089 20.847 1.00 72.25 201 ILE A O 1
ATOM 1498 N N . LEU A 1 202 ? -12.196 -1.529 21.171 1.00 73.31 202 LEU A N 1
ATOM 1499 C CA . LEU A 1 202 ? -12.788 -0.893 22.350 1.00 73.31 202 LEU A CA 1
ATOM 1500 C C . LEU A 1 202 ? -11.763 -0.742 23.482 1.00 73.31 202 LEU A C 1
ATOM 1502 O O . LEU A 1 202 ? -11.711 0.310 24.116 1.00 73.31 202 LEU A O 1
ATOM 1506 N N . ALA A 1 203 ? -10.903 -1.743 23.686 1.00 69.31 203 ALA A N 1
ATOM 1507 C CA . ALA A 1 203 ? -9.792 -1.673 24.631 1.00 69.31 203 ALA A CA 1
ATOM 1508 C C . ALA A 1 203 ? -8.786 -0.564 24.275 1.00 69.31 203 ALA A C 1
ATOM 1510 O O . ALA A 1 203 ? -8.205 0.040 25.168 1.00 69.31 203 ALA A O 1
ATOM 1511 N N . MET A 1 204 ? -8.617 -0.233 22.989 1.00 66.69 204 MET A N 1
ATOM 1512 C CA . MET A 1 204 ? -7.785 0.902 22.571 1.00 66.69 204 MET A CA 1
ATOM 1513 C C . MET A 1 204 ? -8.416 2.271 22.866 1.00 66.69 204 MET A C 1
ATOM 1515 O O . MET A 1 204 ? -7.690 3.260 22.853 1.00 66.69 204 MET A O 1
ATOM 1519 N N . ARG A 1 205 ? -9.728 2.343 23.133 1.00 68.12 205 ARG A N 1
ATOM 1520 C CA . ARG A 1 205 ? -10.447 3.596 23.427 1.00 68.12 205 ARG A CA 1
ATOM 1521 C C . ARG A 1 205 ? -10.558 3.906 24.926 1.00 68.12 205 ARG A C 1
ATOM 1523 O O . ARG A 1 205 ? -10.743 5.061 25.279 1.00 68.12 205 ARG A O 1
ATOM 1530 N N . ARG A 1 206 ? -10.512 2.890 25.795 1.00 61.53 206 ARG A N 1
ATOM 1531 C CA . ARG A 1 206 ? -10.832 3.011 27.234 1.00 61.53 206 ARG A CA 1
ATOM 1532 C C . ARG A 1 206 ? -9.631 3.309 28.149 1.00 61.53 206 ARG A C 1
ATOM 1534 O O . ARG A 1 206 ? -9.820 3.335 29.360 1.00 61.53 206 ARG A O 1
ATOM 1541 N N . VAL A 1 207 ? -8.431 3.500 27.598 1.00 50.78 207 VAL A N 1
ATOM 1542 C CA . VAL A 1 207 ? -7.174 3.722 28.345 1.00 50.78 207 VAL A CA 1
ATOM 1543 C C . VAL A 1 207 ? -6.516 5.002 27.871 1.00 50.78 207 VAL A C 1
ATOM 1545 O O . VAL A 1 207 ? -6.112 5.810 28.728 1.00 50.78 207 VAL A O 1
#

pLDDT: mean 77.06, std 18.36, range [37.53, 96.12]

Sequence (207 aa):
MDSEPPEAAMPGPLITVEPAPFESAGGEDSGWAHGRRVAAHRAVAPGACPHRISVRDLPGSKQIVFLLAAVPVFGSALQSLLSLVFGGVMIGKGFGESDPLMILVGSVMAVLASTLVVGFVACVRVWRSLHRPELAVCVLSTVVSPLILAFVAMLAFGGGWPWLMLLVVPPVAPMLVLWYFRAVLHSRETCADYPWLPASILAMRRV

Organism: NCBI:txid256037

Foldseek 3Di:
DDDDDDDPPDPDPPPPPDDDPVVVVDPDDDPPCPVVVVVVLVPPPPDDQLPFDDLVLFDPVVVVVVVVLVVLLVVLLVLLVVLLVCLVVQLVVCVVVVPVVSNVLSVLSNVLSVLSVVLSVQLVVCNGRVAQGDPVNLVSLVVSLVVVVVSLVCCCVVVVPVVSNVSSRSSVSSNVSNVVSNVQHYHPVCSSVDSDGGPVVVVSNPD

Radius of gyration: 25.61 Å; chains: 1; bounding box: 76×25×96 Å